Protein AF-A0A1Y2FAZ8-F1 (afdb_monomer)

Secondary structure (DSSP, 8-state):
-TTS-TTSBGGGS---EETTTTTTSBTTHHHH---SS-HHHHHHTT--EEEEEEEE-TTT--EEEEETTEEBBP--TTS-TT-B-BHHHHHHHHHHHHHH-TT--EEEEEEES-SS--HHHHHHHHHHHTTSSTTTGGGB--GGG---S-TT--S-BHHHHTTSEEEEESS--EEESSSEEE-SEE-S-SSSTT---SS--TTS----PPP--EEETTEEE--S----S---S-----

Organism: NCBI:txid1754190

Sequence (238 aa):
MSFIHDEVLLHDITIPGTHDTGTKQIAWQTYTRTQDLRVRDQLKHGIRYLDVRLEIDDNDDDIFLTHAGVDCWDPDPTGPEDKRLYLTKVIDECINFLKDHNRESIIMHLEFEVLEINKEDAYSKIAGYTFLDPDRKKYIYNNNEDDDETKEQKIPTLGKARGKIVLLTREQYKYKGNNQIDITVEVGKKDMEKCREYAKIEGAANDGEKCYSILYNGIIIQDGVPNDRESVSGLGMF

Mean predicted aligned error: 9.59 Å

Nearest PDB structures (foldseek):
  3ptd-assembly1_A  TM=7.860E-01  e=7.467E-11  Bacillus cereus
  2ptd-assembly1_A  TM=7.706E-01  e=4.487E-11  Bacillus cereus
  1ptg-assembly1_A  TM=7.675E-01  e=1.708E-10  Bacillus cereus
  3ea3-assembly2_B  TM=7.853E-01  e=3.909E-10  Bacillus thuringiensis
  9bcz-assembly1_A  TM=7.136E-01  e=7.009E-05  Gallus gallus

Structure (mmCIF, N/CA/C/O backbone):
data_AF-A0A1Y2FAZ8-F1
#
_entry.id   AF-A0A1Y2FAZ8-F1
#
loop_
_atom_site.group_PDB
_atom_site.id
_atom_site.type_symbol
_atom_site.label_atom_id
_atom_site.label_alt_id
_atom_site.label_comp_id
_atom_site.label_asym_id
_atom_site.label_entity_id
_atom_site.label_seq_id
_atom_site.pdbx_PDB_ins_code
_atom_site.Cartn_x
_atom_site.Cartn_y
_atom_site.Cartn_z
_atom_site.occupancy
_atom_site.B_iso_or_equiv
_atom_site.auth_seq_id
_atom_site.auth_comp_id
_atom_site.auth_asym_id
_atom_site.auth_atom_id
_atom_site.pdbx_PDB_model_num
ATOM 1 N N . MET A 1 1 ? -14.590 -8.959 5.642 1.00 93.62 1 MET A N 1
ATOM 2 C CA . MET A 1 1 ? -14.362 -8.565 7.056 1.00 93.62 1 MET A CA 1
ATOM 3 C C . MET A 1 1 ? -15.611 -8.015 7.760 1.00 93.62 1 MET A C 1
ATOM 5 O O . MET A 1 1 ? -15.613 -7.910 8.983 1.00 93.62 1 MET A O 1
ATOM 9 N N . SER A 1 2 ? -16.697 -7.701 7.047 1.00 92.50 2 SER A N 1
ATOM 10 C CA . SER A 1 2 ? -17.960 -7.174 7.605 1.00 92.50 2 SER A CA 1
ATOM 11 C C . SER A 1 2 ? -18.660 -8.001 8.702 1.00 92.50 2 SER A C 1
ATOM 13 O O . SER A 1 2 ? -19.540 -7.473 9.374 1.00 92.50 2 SER A O 1
ATOM 15 N N . PHE A 1 3 ? -18.337 -9.283 8.878 1.00 94.94 3 PHE A N 1
ATOM 16 C CA . PHE A 1 3 ? -18.966 -10.148 9.893 1.00 94.94 3 PHE A CA 1
ATOM 17 C C . PHE A 1 3 ? -18.141 -10.303 11.175 1.00 94.94 3 PHE A C 1
ATOM 19 O O . PHE A 1 3 ? -18.601 -10.932 12.119 1.00 94.94 3 PHE A O 1
ATOM 26 N N . ILE A 1 4 ? -16.930 -9.748 11.203 1.00 95.75 4 ILE A N 1
ATOM 27 C CA . ILE A 1 4 ? -16.043 -9.775 12.369 1.00 95.75 4 ILE A CA 1
ATOM 28 C C . ILE A 1 4 ? -16.375 -8.562 13.238 1.00 95.75 4 ILE A C 1
ATOM 30 O O . ILE A 1 4 ? -16.709 -7.512 12.689 1.00 95.75 4 ILE A O 1
ATOM 34 N N . HIS A 1 5 ? -16.304 -8.699 14.559 1.00 97.25 5 HIS A N 1
ATOM 35 C CA . HIS A 1 5 ? -16.561 -7.605 15.491 1.00 97.25 5 HIS A CA 1
ATOM 36 C C . HIS A 1 5 ? -15.452 -6.534 15.465 1.00 97.25 5 HIS A C 1
ATOM 38 O O . HIS A 1 5 ? -14.330 -6.800 15.037 1.00 97.25 5 HIS A O 1
ATOM 44 N N . ASP A 1 6 ? -15.777 -5.307 15.871 1.00 96.12 6 ASP A N 1
ATOM 45 C CA . ASP A 1 6 ? -14.890 -4.143 15.717 1.00 96.12 6 ASP A CA 1
ATOM 46 C C . ASP A 1 6 ? -13.735 -4.134 16.725 1.00 96.12 6 ASP A C 1
ATOM 48 O O . ASP A 1 6 ? -12.678 -3.577 16.439 1.00 96.12 6 ASP A O 1
ATOM 52 N N . GLU A 1 7 ? -13.922 -4.769 17.877 1.00 94.19 7 GLU A N 1
ATOM 53 C CA . GLU A 1 7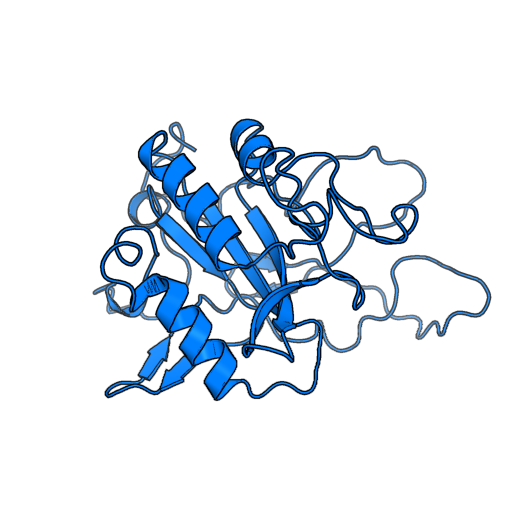 ? -12.947 -4.905 18.958 1.00 94.19 7 GLU A CA 1
ATOM 54 C C . GLU A 1 7 ? -11.835 -5.922 18.669 1.00 94.19 7 GLU A C 1
ATOM 56 O O . GLU A 1 7 ? -10.812 -5.909 19.348 1.00 94.19 7 GLU A O 1
ATOM 61 N N . VAL A 1 8 ? -12.014 -6.791 17.668 1.00 92.31 8 VAL A N 1
ATOM 62 C CA . VAL A 1 8 ? -11.020 -7.811 17.304 1.00 92.31 8 VAL A CA 1
ATOM 63 C C . VAL A 1 8 ? -9.772 -7.126 16.755 1.00 92.31 8 VAL A C 1
ATOM 65 O O . VAL A 1 8 ? -9.874 -6.252 15.889 1.00 92.31 8 VAL A O 1
ATOM 68 N N . LEU A 1 9 ? -8.592 -7.520 17.234 1.00 89.94 9 LEU A N 1
ATOM 69 C CA . LEU A 1 9 ? -7.330 -6.999 16.717 1.00 89.94 9 LEU A CA 1
ATOM 70 C C . LEU A 1 9 ? -7.095 -7.475 15.294 1.00 89.94 9 LEU A C 1
ATOM 72 O O . LEU A 1 9 ? -7.403 -8.611 14.946 1.00 89.94 9 LEU A O 1
ATOM 76 N N . LEU A 1 10 ? -6.523 -6.611 14.457 1.00 88.81 10 LEU A N 1
ATOM 77 C CA . LEU A 1 10 ? -6.316 -6.948 13.053 1.00 88.81 10 LEU A CA 1
ATOM 78 C C . LEU A 1 10 ? -5.401 -8.175 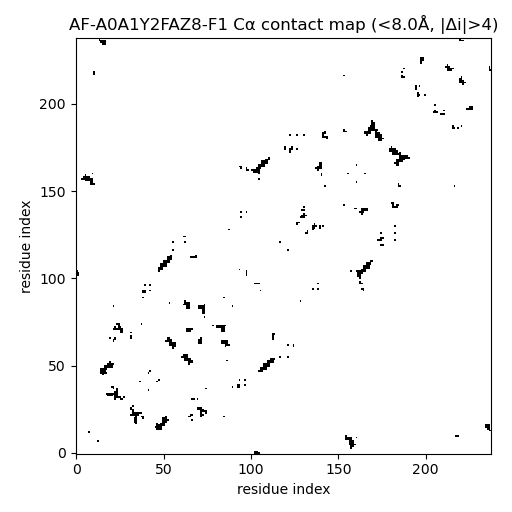12.874 1.00 88.81 10 LEU A C 1
ATOM 80 O O . LEU A 1 10 ? -5.620 -8.950 11.949 1.00 88.81 10 LEU A O 1
ATOM 84 N N . HIS A 1 11 ? -4.434 -8.381 13.777 1.00 85.12 11 HIS A N 1
ATOM 85 C CA . HIS A 1 11 ? -3.554 -9.557 13.777 1.00 85.12 11 HIS A CA 1
ATOM 86 C C . HIS A 1 11 ? -4.212 -10.839 14.316 1.00 85.12 11 HIS A C 1
ATOM 88 O O . HIS A 1 11 ? -3.655 -11.914 14.134 1.00 85.12 11 HIS A O 1
ATOM 94 N N . ASP A 1 12 ? -5.385 -10.753 14.953 1.00 88.81 12 ASP A N 1
ATOM 95 C CA . ASP A 1 12 ? -6.142 -11.925 15.426 1.00 88.81 12 ASP A CA 1
ATOM 96 C C . ASP A 1 12 ? -7.086 -12.482 14.344 1.00 88.81 12 ASP A C 1
ATOM 98 O O . ASP A 1 12 ? -7.842 -13.430 14.572 1.00 88.81 12 ASP A O 1
ATOM 102 N N . ILE A 1 13 ? -7.083 -11.879 13.153 1.00 90.06 13 ILE A N 1
ATOM 103 C CA . ILE A 1 13 ? -7.929 -12.267 12.028 1.00 90.06 13 ILE A CA 1
ATOM 104 C C . ILE A 1 13 ? -7.097 -13.079 11.038 1.00 90.06 13 ILE A C 1
ATOM 106 O O . ILE A 1 13 ? -6.037 -12.643 10.601 1.00 90.06 13 ILE A O 1
ATOM 110 N N . THR A 1 14 ? -7.628 -14.213 10.579 1.00 90.38 14 THR A N 1
ATOM 111 C CA . THR A 1 14 ? -7.068 -14.914 9.416 1.00 90.38 14 THR A CA 1
ATOM 112 C C . THR A 1 14 ? -7.314 -14.089 8.153 1.00 90.38 14 THR A C 1
ATOM 114 O O . THR A 1 14 ? -8.451 -13.978 7.681 1.00 90.38 14 THR A O 1
ATOM 117 N N . ILE A 1 15 ? -6.251 -13.500 7.606 1.00 90.12 15 ILE A N 1
ATOM 118 C CA . ILE A 1 15 ? -6.322 -12.588 6.464 1.00 90.12 15 ILE A CA 1
ATOM 119 C C . ILE A 1 15 ? -5.647 -13.226 5.240 1.00 90.12 15 ILE A C 1
ATOM 121 O O . ILE A 1 15 ? -4.442 -13.471 5.260 1.00 90.12 15 ILE A O 1
ATOM 125 N N . PRO A 1 16 ? -6.381 -13.469 4.138 1.00 91.94 16 PRO A N 1
ATOM 126 C CA . PRO A 1 16 ? -5.769 -13.935 2.902 1.00 91.94 16 PRO A CA 1
ATOM 127 C C . PRO A 1 16 ? -4.946 -12.813 2.255 1.00 91.94 16 PRO A C 1
ATOM 129 O O . PRO A 1 16 ? -5.404 -11.667 2.131 1.00 91.94 16 PRO A O 1
ATOM 132 N N . GLY A 1 17 ? -3.741 -13.171 1.813 1.00 92.94 17 GLY A N 1
ATOM 133 C CA . GLY A 1 17 ? -2.783 -12.258 1.205 1.00 92.94 17 GLY A CA 1
ATOM 134 C C . GLY A 1 17 ? -2.171 -12.768 -0.093 1.00 92.94 17 GLY A C 1
ATOM 135 O O . GLY A 1 17 ? -2.330 -13.937 -0.447 1.00 92.94 17 GLY A O 1
ATOM 136 N N . THR A 1 18 ? -1.466 -11.879 -0.786 1.00 90.75 18 THR A N 1
ATOM 137 C CA . THR A 1 18 ? -0.757 -12.151 -2.044 1.00 90.75 18 THR A CA 1
ATOM 138 C C . THR A 1 18 ? 0.709 -11.753 -1.939 1.00 90.75 18 THR A C 1
ATOM 140 O O . THR A 1 18 ?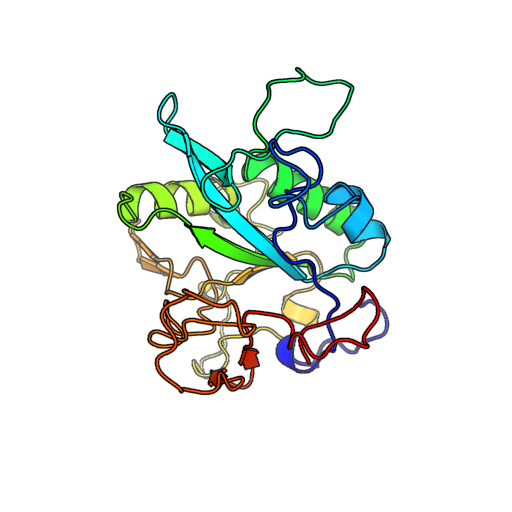 1.007 -10.649 -1.496 1.00 90.75 18 THR A O 1
ATOM 143 N N . HIS A 1 19 ? 1.599 -12.650 -2.372 1.00 91.50 19 HIS A N 1
ATOM 144 C CA . HIS A 1 19 ? 3.041 -12.419 -2.519 1.00 91.50 19 HIS A CA 1
ATOM 145 C C . HIS A 1 19 ? 3.324 -11.686 -3.835 1.00 91.50 19 HIS A C 1
ATOM 147 O O . HIS A 1 19 ? 2.770 -12.086 -4.861 1.00 91.50 19 HIS A O 1
ATOM 153 N N . ASP A 1 20 ? 4.153 -10.642 -3.817 1.00 93.00 20 ASP A N 1
ATOM 154 C CA . ASP A 1 20 ? 4.434 -9.740 -4.951 1.00 93.00 20 ASP A CA 1
ATOM 155 C C . ASP A 1 20 ? 3.179 -9.375 -5.757 1.00 93.00 20 ASP A C 1
ATOM 157 O O . ASP A 1 20 ? 2.985 -9.731 -6.923 1.00 93.00 20 ASP A O 1
ATOM 161 N N . THR A 1 21 ? 2.276 -8.666 -5.090 1.00 95.62 21 THR A N 1
ATOM 162 C CA . THR A 1 21 ? 0.903 -8.376 -5.526 1.00 95.62 21 THR A CA 1
ATOM 163 C C . THR A 1 21 ? 0.810 -7.827 -6.960 1.00 95.62 21 THR A C 1
ATOM 165 O O . THR A 1 21 ? -0.159 -8.110 -7.671 1.00 95.62 21 THR A O 1
ATOM 168 N N . GLY A 1 22 ? 1.795 -7.039 -7.401 1.00 95.44 22 GLY A N 1
ATOM 169 C CA . GLY A 1 22 ? 1.790 -6.333 -8.688 1.00 95.44 22 GLY A CA 1
ATOM 170 C C . GLY A 1 22 ? 2.216 -7.148 -9.911 1.00 95.44 22 GLY A C 1
ATOM 171 O O . GLY A 1 22 ? 2.109 -6.644 -11.026 1.00 95.44 22 GLY A O 1
ATOM 172 N N . THR A 1 23 ? 2.663 -8.395 -9.752 1.00 96.12 23 THR A N 1
ATOM 173 C CA . THR A 1 23 ? 3.430 -9.103 -10.797 1.00 96.12 23 THR A CA 1
ATOM 174 C C . THR A 1 23 ? 2.618 -9.642 -11.974 1.00 96.12 23 THR A C 1
ATOM 176 O O . THR A 1 23 ? 3.183 -10.298 -12.844 1.00 96.12 23 THR A O 1
ATOM 179 N N . LYS A 1 24 ? 1.308 -9.371 -12.068 1.00 95.00 24 LYS A N 1
ATOM 180 C CA . LYS A 1 24 ? 0.466 -9.883 -13.166 1.00 95.00 24 LYS A CA 1
ATOM 181 C C . LYS A 1 24 ? 1.059 -9.636 -14.552 1.00 95.00 24 LYS A C 1
ATOM 183 O O . LYS A 1 24 ? 1.015 -10.527 -15.403 1.00 95.00 24 LYS A O 1
ATOM 188 N N . GLN A 1 25 ? 1.547 -8.423 -14.792 1.00 95.44 25 GLN A N 1
ATOM 189 C CA . GLN A 1 25 ? 2.200 -8.061 -16.041 1.00 95.44 25 GLN A CA 1
ATOM 190 C C . GLN A 1 25 ? 3.648 -7.699 -15.740 1.00 95.44 25 GLN A C 1
ATOM 192 O O . GLN A 1 25 ? 3.944 -6.620 -15.248 1.00 95.44 25 GLN A O 1
ATOM 197 N N . ILE A 1 26 ? 4.543 -8.642 -16.011 1.00 94.69 26 ILE A N 1
ATOM 198 C CA . ILE A 1 26 ? 5.975 -8.550 -15.720 1.00 94.69 26 ILE A CA 1
ATOM 199 C C . ILE A 1 26 ? 6.759 -9.299 -16.806 1.00 94.69 26 ILE A C 1
ATOM 201 O O . ILE A 1 26 ? 6.229 -10.219 -17.443 1.00 94.69 26 ILE A O 1
ATOM 205 N N . ALA A 1 27 ? 8.009 -8.905 -17.052 1.00 91.56 27 ALA A N 1
ATOM 206 C CA . ALA A 1 27 ? 8.911 -9.644 -17.937 1.00 91.56 27 ALA A CA 1
ATOM 207 C C . ALA A 1 27 ? 9.424 -10.926 -17.254 1.00 91.56 27 ALA A C 1
ATOM 209 O O . ALA A 1 27 ? 9.429 -11.014 -16.034 1.00 91.56 27 ALA A O 1
ATOM 210 N N . TRP A 1 28 ? 9.856 -11.928 -18.031 1.00 89.81 28 TRP A N 1
ATOM 211 C CA . TRP A 1 28 ? 10.352 -13.224 -17.517 1.00 89.81 28 TRP A CA 1
ATOM 212 C C . TRP A 1 28 ? 9.363 -13.985 -16.614 1.00 89.81 28 TRP A C 1
ATOM 214 O O . TRP A 1 28 ? 9.757 -14.628 -15.642 1.00 89.81 28 TRP A O 1
ATOM 224 N N . GLN A 1 29 ? 8.080 -13.965 -16.994 1.00 87.94 29 GLN A N 1
ATOM 225 C CA . GLN A 1 29 ? 6.938 -14.452 -16.201 1.00 87.94 29 GLN A CA 1
ATOM 226 C C . GLN A 1 29 ? 7.120 -15.834 -15.555 1.00 87.94 29 GLN A C 1
ATOM 228 O O . GLN A 1 29 ? 6.592 -16.058 -14.475 1.00 87.94 29 GLN A O 1
ATOM 233 N N . THR A 1 30 ? 7.866 -16.755 -16.174 1.00 87.69 30 THR A N 1
ATOM 234 C CA . THR A 1 30 ? 8.162 -18.080 -15.598 1.00 87.69 30 THR A CA 1
ATOM 235 C C . THR A 1 30 ? 8.819 -18.009 -14.215 1.00 87.69 30 THR A C 1
ATOM 237 O O . THR A 1 30 ? 8.637 -18.924 -13.419 1.00 87.69 30 THR A O 1
ATOM 240 N N . TYR A 1 31 ? 9.583 -16.950 -13.937 1.00 84.81 31 TYR A N 1
ATOM 241 C CA . TYR A 1 31 ? 10.353 -16.791 -12.701 1.00 84.81 31 TYR A CA 1
ATOM 242 C C . TYR A 1 31 ? 9.834 -15.660 -11.812 1.00 84.81 31 TYR A C 1
ATOM 244 O O . TYR A 1 31 ? 9.973 -15.731 -10.598 1.00 84.81 31 TYR A O 1
ATOM 252 N N . THR A 1 32 ? 9.243 -14.628 -12.410 1.00 88.12 32 THR A N 1
ATOM 253 C CA . THR A 1 32 ? 8.924 -13.360 -11.735 1.00 88.12 32 THR A CA 1
ATOM 254 C C . THR A 1 32 ? 7.425 -13.144 -11.531 1.00 88.12 32 THR A C 1
ATOM 256 O O . THR A 1 32 ? 7.026 -12.274 -10.762 1.00 88.12 32 THR A O 1
ATOM 259 N N . ARG A 1 33 ? 6.553 -13.909 -12.200 1.00 92.50 33 ARG A N 1
ATOM 260 C CA . ARG A 1 33 ? 5.103 -13.743 -12.052 1.00 92.50 33 ARG A CA 1
ATOM 261 C C . ARG A 1 33 ? 4.567 -14.632 -10.940 1.00 92.50 33 ARG A C 1
ATOM 263 O O . ARG A 1 33 ? 4.603 -15.854 -11.048 1.00 92.50 33 ARG A O 1
ATOM 270 N N . THR A 1 34 ? 3.984 -14.010 -9.923 1.00 91.75 34 THR A N 1
ATOM 271 C CA . THR A 1 34 ? 3.362 -14.690 -8.776 1.00 91.75 34 THR A CA 1
ATOM 272 C C . THR A 1 34 ? 1.840 -14.545 -8.761 1.00 91.75 34 THR A C 1
ATOM 274 O O . THR A 1 34 ? 1.158 -15.338 -8.114 1.00 91.75 34 THR A O 1
ATOM 277 N N . GLN A 1 35 ? 1.292 -13.567 -9.492 1.00 94.62 35 GLN A N 1
ATOM 278 C CA . GLN A 1 35 ? -0.143 -13.288 -9.562 1.00 94.62 35 GLN A CA 1
ATOM 279 C C . GLN A 1 35 ? -0.670 -13.342 -11.002 1.00 94.62 35 GLN A C 1
ATOM 281 O O . GLN A 1 35 ? -0.020 -12.875 -11.930 1.00 94.62 35 GLN A O 1
ATOM 286 N N . ASP A 1 36 ? -1.896 -13.839 -11.193 1.00 94.62 36 ASP A N 1
ATOM 287 C CA . ASP A 1 36 ? -2.613 -13.795 -12.486 1.00 94.62 36 ASP A CA 1
ATOM 288 C C . ASP A 1 36 ? -3.717 -12.708 -12.522 1.00 94.62 36 ASP A C 1
ATOM 290 O O . ASP A 1 36 ? -4.304 -12.384 -13.567 1.00 94.62 36 ASP A O 1
ATOM 294 N N . LEU A 1 37 ? -4.013 -12.099 -11.369 1.00 95.62 37 LEU A N 1
ATOM 295 C CA . LEU A 1 37 ? -5.057 -11.089 -11.185 1.00 95.62 37 LEU A CA 1
ATOM 296 C C . LEU A 1 37 ? -4.457 -9.700 -10.956 1.00 95.62 37 LEU A C 1
ATOM 298 O O . LEU A 1 37 ? -3.401 -9.559 -10.353 1.00 95.62 37 LEU A O 1
ATOM 302 N N . ARG A 1 38 ? -5.143 -8.658 -11.444 1.00 95.81 38 ARG A N 1
ATOM 303 C CA . ARG A 1 38 ? -4.779 -7.258 -11.149 1.00 95.81 38 ARG A CA 1
ATOM 304 C C . ARG A 1 38 ? -5.176 -6.951 -9.705 1.00 95.81 38 ARG A C 1
ATOM 306 O O . ARG A 1 38 ? -6.111 -7.587 -9.217 1.00 95.81 38 ARG A O 1
ATOM 313 N N . VAL A 1 39 ? -4.588 -5.932 -9.081 1.00 97.12 39 VAL A N 1
ATOM 314 C CA . VAL A 1 39 ? -4.873 -5.550 -7.682 1.00 97.12 39 VAL A CA 1
ATOM 315 C C . VAL A 1 39 ? -6.379 -5.429 -7.414 1.00 97.12 39 VAL A C 1
ATOM 317 O O . VAL A 1 39 ? -6.911 -6.149 -6.567 1.00 97.12 39 VAL A O 1
ATOM 320 N N . ARG A 1 40 ? -7.119 -4.638 -8.204 1.00 96.38 40 ARG A N 1
ATOM 321 C CA . ARG A 1 40 ? -8.588 -4.533 -8.072 1.00 96.38 40 ARG A CA 1
ATOM 322 C C . ARG A 1 40 ? -9.335 -5.873 -8.104 1.00 96.38 40 ARG A C 1
ATOM 324 O O . ARG A 1 40 ? -10.373 -6.019 -7.462 1.00 96.38 40 ARG A O 1
ATOM 331 N N . ASP A 1 41 ? -8.857 -6.836 -8.891 1.00 97.38 41 ASP A N 1
ATOM 332 C CA . ASP A 1 41 ? -9.509 -8.133 -9.054 1.00 97.38 41 ASP A CA 1
ATOM 333 C C . ASP A 1 41 ? -9.155 -9.040 -7.866 1.00 97.38 41 ASP A C 1
ATOM 335 O O . ASP A 1 41 ? -10.037 -9.724 -7.355 1.00 97.38 41 ASP A O 1
ATOM 339 N N . GLN A 1 42 ? -7.926 -8.974 -7.346 1.00 97.94 42 GLN A N 1
ATOM 340 C CA . GLN A 1 42 ? -7.529 -9.652 -6.104 1.00 97.94 42 GLN A CA 1
ATOM 341 C C . GLN A 1 42 ? -8.396 -9.200 -4.916 1.00 97.94 42 GLN A C 1
ATOM 343 O O . GLN A 1 42 ? -8.936 -10.035 -4.187 1.00 97.94 42 GLN A O 1
ATOM 348 N N . LEU A 1 43 ? -8.635 -7.889 -4.777 1.00 98.25 43 LEU A N 1
ATOM 349 C CA . LEU A 1 43 ? -9.502 -7.336 -3.728 1.00 98.25 43 LEU A CA 1
ATOM 350 C C . LEU A 1 43 ? -10.937 -7.887 -3.819 1.00 98.25 43 LEU A C 1
ATOM 352 O O . LEU A 1 43 ? -11.533 -8.264 -2.805 1.00 98.25 43 LEU A O 1
ATOM 356 N N . LYS A 1 44 ? -11.490 -8.026 -5.030 1.00 97.62 44 LYS A N 1
ATOM 357 C CA . LYS A 1 44 ? -12.816 -8.641 -5.241 1.00 97.62 44 LYS A CA 1
ATOM 358 C C . LYS A 1 44 ? -12.863 -10.120 -4.850 1.00 97.62 44 LYS A C 1
ATOM 360 O O . LYS A 1 44 ? -13.916 -10.591 -4.434 1.00 97.62 44 LYS A O 1
ATOM 365 N N . HIS A 1 45 ? -11.737 -10.827 -4.932 1.00 97.00 45 HIS A N 1
ATOM 366 C CA . HIS A 1 45 ? -11.610 -12.228 -4.511 1.00 97.00 45 HIS A CA 1
ATOM 367 C C . HIS A 1 45 ? -11.331 -12.391 -3.008 1.00 97.00 45 HIS A C 1
ATOM 369 O O . HIS A 1 45 ? -11.092 -13.499 -2.540 1.00 97.00 45 HIS A O 1
ATOM 375 N N . GLY A 1 46 ? -11.400 -11.305 -2.234 1.00 96.38 46 GLY A N 1
ATOM 376 C CA . GLY A 1 46 ? -11.295 -11.355 -0.778 1.00 96.38 46 GLY A CA 1
ATOM 377 C C . GLY A 1 46 ? -9.882 -11.174 -0.234 1.00 96.38 46 GLY A C 1
ATOM 378 O O . GLY A 1 46 ? -9.736 -11.187 0.983 1.00 96.38 46 GLY A O 1
ATOM 379 N N . ILE A 1 47 ? -8.875 -10.941 -1.085 1.00 97.25 47 ILE A N 1
ATOM 380 C CA . ILE A 1 47 ? -7.517 -10.597 -0.644 1.00 97.25 47 ILE A CA 1
ATOM 381 C C . ILE A 1 47 ? -7.551 -9.273 0.124 1.00 97.25 47 ILE A C 1
ATOM 383 O O . ILE A 1 47 ? -8.154 -8.295 -0.330 1.00 97.25 47 ILE A O 1
ATOM 387 N N . ARG A 1 48 ? -6.931 -9.243 1.307 1.00 97.69 48 ARG A N 1
ATOM 388 C CA . ARG A 1 48 ? -6.833 -8.040 2.154 1.00 97.69 48 ARG A CA 1
ATOM 389 C C . ARG A 1 48 ? -5.421 -7.774 2.664 1.00 97.69 48 ARG A C 1
ATOM 391 O O . ARG A 1 48 ? -5.236 -6.762 3.322 1.00 97.69 48 ARG A O 1
ATOM 398 N N . TYR A 1 49 ? -4.448 -8.625 2.349 1.00 96.62 49 TYR A N 1
ATOM 399 C CA . TYR A 1 49 ? -3.032 -8.374 2.603 1.00 96.62 49 TYR A CA 1
ATOM 400 C C . TYR A 1 49 ? -2.268 -8.339 1.280 1.00 96.62 49 TYR A C 1
ATOM 402 O O . TYR A 1 49 ? -2.272 -9.316 0.534 1.00 96.62 49 TYR A O 1
ATOM 410 N N . LEU A 1 50 ? -1.631 -7.213 0.982 1.00 97.06 50 LEU A N 1
ATOM 411 C CA . LEU A 1 50 ? -0.887 -6.993 -0.252 1.00 97.06 50 LEU A CA 1
ATOM 412 C C . LEU A 1 50 ? 0.599 -6.872 0.082 1.00 97.06 50 LEU A C 1
ATOM 414 O O . LEU A 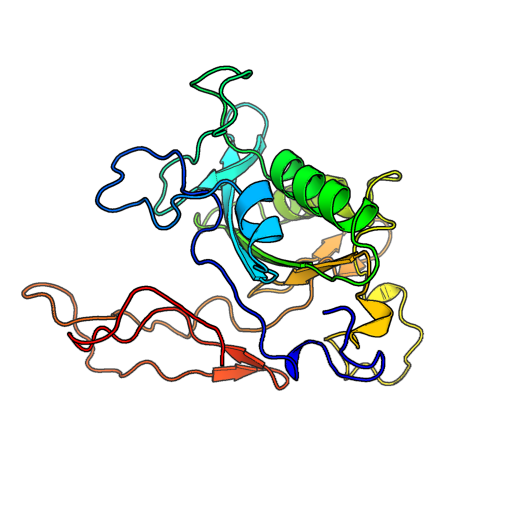1 50 ? 0.994 -5.904 0.729 1.00 97.06 50 LEU A O 1
ATOM 418 N N . ASP A 1 51 ? 1.408 -7.833 -0.361 1.00 95.00 51 ASP A N 1
ATOM 419 C CA . ASP A 1 51 ? 2.867 -7.701 -0.381 1.00 95.00 51 ASP A CA 1
ATOM 420 C C . ASP A 1 51 ? 3.270 -6.850 -1.592 1.00 95.00 51 ASP A C 1
ATOM 422 O O . ASP A 1 51 ? 2.996 -7.232 -2.736 1.00 95.00 51 ASP A O 1
ATOM 426 N N . VAL A 1 52 ? 3.816 -5.659 -1.349 1.00 96.25 52 VAL A N 1
ATOM 427 C CA . VAL A 1 52 ? 4.113 -4.643 -2.363 1.00 96.25 52 VAL A CA 1
ATOM 428 C C . VAL A 1 52 ? 5.605 -4.326 -2.325 1.00 96.25 52 VAL A C 1
ATOM 430 O O . VAL A 1 52 ? 6.099 -3.623 -1.442 1.00 96.25 52 VAL A O 1
ATOM 433 N N . ARG A 1 53 ? 6.306 -4.842 -3.333 1.00 94.56 53 ARG A N 1
ATOM 434 C CA . ARG A 1 53 ? 7.739 -4.658 -3.555 1.00 94.56 53 ARG A CA 1
ATOM 435 C C . ARG A 1 53 ? 7.989 -3.425 -4.416 1.00 94.56 53 ARG A C 1
ATOM 437 O O . ARG A 1 53 ? 7.311 -3.244 -5.427 1.00 94.56 53 ARG A O 1
ATOM 444 N N . LEU A 1 54 ? 8.912 -2.569 -3.992 1.00 94.94 54 LEU A N 1
ATOM 445 C CA . LEU A 1 54 ? 9.078 -1.208 -4.500 1.00 94.94 54 LEU A CA 1
ATOM 446 C C . LEU A 1 54 ? 10.486 -0.940 -5.035 1.00 94.94 54 LEU A C 1
ATOM 448 O O . LEU A 1 54 ? 11.481 -1.434 -4.500 1.00 94.94 54 LEU A O 1
ATOM 452 N N . GLU A 1 55 ? 10.548 -0.058 -6.026 1.00 94.00 55 GLU A N 1
ATOM 453 C CA . GLU A 1 55 ? 11.764 0.554 -6.560 1.00 94.00 55 GLU A CA 1
ATOM 454 C C . GLU A 1 55 ? 11.495 2.028 -6.912 1.00 94.00 55 GLU A C 1
ATOM 456 O O . GLU A 1 55 ? 10.341 2.473 -6.924 1.00 94.00 55 GLU A O 1
ATOM 461 N N . ILE A 1 56 ? 12.561 2.805 -7.113 1.00 92.94 56 ILE A N 1
ATOM 462 C CA . ILE A 1 56 ? 12.501 4.235 -7.437 1.00 92.94 56 ILE A CA 1
ATOM 463 C C . ILE A 1 56 ? 12.827 4.402 -8.919 1.00 92.94 56 ILE A C 1
ATOM 465 O O . ILE A 1 56 ? 13.800 3.839 -9.409 1.00 92.94 56 ILE A O 1
ATOM 469 N N . ASP A 1 57 ? 11.998 5.152 -9.637 1.00 88.62 57 ASP A N 1
ATOM 470 C CA . ASP A 1 57 ? 12.181 5.450 -11.052 1.00 88.62 57 ASP A CA 1
ATOM 471 C C . ASP A 1 57 ? 13.316 6.460 -11.235 1.00 88.62 57 ASP A C 1
ATOM 473 O O . ASP A 1 57 ? 13.197 7.608 -10.824 1.00 88.62 57 ASP A O 1
ATOM 477 N N . ASP A 1 58 ? 14.399 6.066 -11.902 1.00 84.56 58 ASP A N 1
ATOM 478 C CA . ASP A 1 58 ? 15.542 6.953 -12.161 1.00 84.56 58 ASP A CA 1
ATOM 479 C C . ASP A 1 58 ? 15.188 8.220 -12.973 1.00 84.56 58 ASP A C 1
ATOM 481 O O . ASP A 1 58 ? 15.987 9.158 -13.035 1.00 84.56 58 ASP A O 1
ATOM 485 N N . ASN A 1 59 ? 14.032 8.260 -13.651 1.00 82.75 59 ASN A N 1
ATOM 486 C CA . ASN A 1 59 ? 13.668 9.374 -14.533 1.00 82.75 59 ASN A CA 1
ATOM 487 C C . ASN A 1 59 ? 12.936 10.515 -13.817 1.00 82.75 59 ASN A C 1
ATOM 489 O O . ASN A 1 59 ? 13.156 11.683 -14.147 1.00 82.75 59 ASN A O 1
ATOM 493 N N . ASP A 1 60 ? 12.024 10.191 -12.901 1.00 83.69 60 ASP A N 1
ATOM 494 C CA . ASP A 1 60 ? 11.160 11.156 -12.203 1.00 83.69 60 ASP A CA 1
ATOM 495 C C . ASP A 1 60 ? 11.120 10.951 -10.677 1.00 83.69 60 ASP A C 1
ATOM 497 O O . ASP A 1 60 ? 10.364 11.617 -9.955 1.00 83.69 60 ASP A O 1
ATOM 501 N N . ASP A 1 61 ? 11.975 10.055 -10.181 1.00 85.25 61 ASP A N 1
ATOM 502 C CA . ASP A 1 61 ? 12.091 9.609 -8.801 1.00 85.25 61 ASP A CA 1
ATOM 503 C C . ASP A 1 61 ? 10.788 8.973 -8.247 1.00 85.25 61 ASP A C 1
ATOM 505 O O . ASP A 1 61 ? 10.673 8.792 -7.029 1.00 85.25 61 ASP A O 1
ATOM 509 N N . ASP A 1 62 ? 9.741 8.730 -9.048 1.00 92.31 62 ASP A N 1
ATOM 510 C CA . ASP A 1 62 ? 8.475 8.155 -8.566 1.00 92.31 62 ASP A CA 1
ATOM 511 C C . ASP A 1 62 ? 8.661 6.683 -8.143 1.00 92.31 62 ASP A C 1
ATOM 513 O O . ASP A 1 62 ? 9.656 6.037 -8.455 1.00 92.31 62 ASP A O 1
ATOM 517 N N . ILE A 1 63 ? 7.727 6.142 -7.366 1.00 96.06 63 ILE A N 1
ATOM 518 C CA . ILE A 1 63 ? 7.832 4.807 -6.782 1.00 96.06 63 ILE A CA 1
ATOM 519 C C . ILE A 1 63 ? 6.949 3.844 -7.571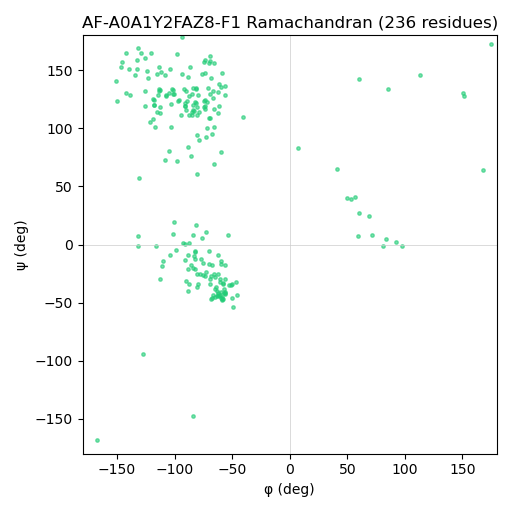 1.00 96.06 63 ILE A C 1
ATOM 521 O O . ILE A 1 63 ? 5.722 4.002 -7.624 1.00 96.06 63 ILE A O 1
ATOM 525 N N . PHE A 1 64 ? 7.561 2.802 -8.125 1.00 96.62 64 PHE A N 1
ATOM 526 C CA . PHE A 1 64 ? 6.878 1.757 -8.883 1.00 96.62 64 PHE A CA 1
ATOM 527 C C . PHE A 1 64 ? 7.078 0.374 -8.265 1.00 96.62 64 PHE A C 1
ATOM 529 O O . PHE A 1 64 ? 7.908 0.181 -7.376 1.00 96.62 64 PHE A O 1
ATOM 536 N N . LEU A 1 65 ? 6.251 -0.580 -8.695 1.00 97.31 65 LEU A N 1
ATOM 537 C CA . LEU A 1 65 ? 6.328 -1.961 -8.237 1.00 97.31 65 LEU A CA 1
ATOM 538 C C . LEU A 1 65 ? 7.373 -2.743 -9.041 1.00 97.31 65 LEU A C 1
ATOM 540 O O . LEU A 1 65 ? 7.374 -2.697 -10.270 1.00 97.31 65 LEU A O 1
ATOM 544 N N . THR A 1 66 ? 8.205 -3.516 -8.353 1.00 95.50 66 THR A N 1
ATOM 545 C CA . THR A 1 66 ? 9.259 -4.365 -8.935 1.00 95.50 66 THR A CA 1
ATOM 546 C C . THR A 1 66 ? 9.146 -5.786 -8.378 1.00 95.50 66 THR A C 1
ATOM 548 O O . THR A 1 66 ? 8.445 -5.999 -7.393 1.00 95.50 66 THR A O 1
ATOM 551 N N . HIS A 1 67 ? 9.796 -6.768 -8.992 1.00 93.19 67 HIS A N 1
ATOM 552 C CA . HIS A 1 67 ? 10.061 -8.063 -8.360 1.00 93.19 67 HIS A CA 1
ATOM 553 C C . HIS A 1 67 ? 11.350 -8.665 -8.916 1.00 93.19 67 HIS A C 1
ATOM 555 O O . HIS A 1 67 ? 11.479 -8.862 -10.126 1.00 93.19 67 HIS A O 1
ATOM 561 N N . ALA A 1 68 ? 12.295 -8.972 -8.030 1.00 86.62 68 ALA A N 1
ATOM 562 C CA . ALA A 1 68 ? 13.651 -9.400 -8.356 1.00 86.62 68 ALA A CA 1
ATOM 563 C C . ALA A 1 68 ? 14.376 -8.429 -9.313 1.00 86.62 68 ALA A C 1
ATOM 565 O O . ALA A 1 68 ? 15.084 -8.863 -10.226 1.00 86.62 68 ALA A O 1
ATOM 566 N N . GLY A 1 69 ? 14.178 -7.118 -9.120 1.00 87.69 69 GLY A N 1
ATOM 567 C CA . GLY A 1 69 ? 14.715 -6.060 -9.992 1.00 87.69 69 GLY A CA 1
ATOM 568 C C . GLY A 1 69 ? 14.082 -6.005 -11.389 1.00 87.69 69 GLY A C 1
ATOM 569 O O . GLY A 1 69 ? 14.726 -5.580 -12.349 1.00 87.69 69 GLY A O 1
ATOM 570 N N . VAL A 1 70 ? 12.852 -6.506 -11.531 1.00 92.44 70 VAL A N 1
ATOM 571 C CA . VAL A 1 70 ? 12.088 -6.497 -12.782 1.00 92.44 70 VAL A CA 1
ATOM 572 C C . VAL A 1 70 ? 10.820 -5.672 -12.615 1.00 92.44 70 VAL A C 1
ATOM 574 O O . VAL A 1 70 ? 9.940 -6.019 -11.826 1.00 92.44 70 VAL A O 1
ATOM 577 N N . ASP A 1 71 ? 10.695 -4.629 -13.429 1.00 95.62 71 ASP A N 1
ATOM 578 C CA . ASP A 1 71 ? 9.553 -3.718 -13.427 1.00 95.62 71 ASP A CA 1
ATOM 579 C C . ASP A 1 71 ? 8.217 -4.453 -13.623 1.00 95.62 71 ASP A C 1
ATOM 581 O O . ASP A 1 71 ? 8.017 -5.207 -14.588 1.00 95.62 71 ASP A O 1
ATOM 585 N N . CYS A 1 72 ? 7.264 -4.175 -12.732 1.00 96.44 72 CYS A N 1
ATOM 586 C CA . CYS A 1 72 ? 5.862 -4.508 -12.939 1.00 96.44 72 CYS A CA 1
ATOM 587 C C . CYS A 1 72 ? 5.211 -3.443 -13.828 1.00 96.44 72 CYS A C 1
ATOM 589 O O . CYS A 1 72 ? 5.341 -2.240 -13.594 1.00 96.44 72 CYS A O 1
ATOM 591 N N . TRP A 1 73 ? 4.436 -3.886 -14.811 1.00 96.38 73 TRP A N 1
ATOM 592 C CA . TRP A 1 73 ? 3.714 -3.029 -15.747 1.00 96.38 73 TRP A CA 1
ATOM 593 C C . TRP A 1 73 ? 2.233 -2.974 -15.396 1.00 96.38 73 TRP A C 1
ATOM 595 O O . TRP A 1 73 ? 1.655 -3.912 -14.842 1.00 96.38 73 TRP A O 1
ATOM 605 N N . ASP A 1 74 ? 1.601 -1.860 -15.735 1.00 95.75 74 ASP A N 1
ATOM 606 C CA . ASP A 1 74 ? 0.181 -1.644 -15.533 1.00 95.75 74 ASP A CA 1
ATOM 607 C C . ASP A 1 74 ? -0.646 -2.606 -16.416 1.00 95.75 74 ASP A C 1
ATOM 609 O O . ASP A 1 74 ? -0.607 -2.503 -17.642 1.00 95.75 74 ASP A O 1
ATOM 613 N N . PRO A 1 75 ? -1.441 -3.533 -15.839 1.00 92.50 75 PRO A N 1
ATOM 614 C CA . PRO A 1 75 ? -2.219 -4.501 -16.611 1.00 92.50 75 PRO A CA 1
ATOM 615 C C . PRO A 1 75 ? -3.541 -3.921 -17.159 1.00 92.50 75 PRO A C 1
ATOM 617 O O . PRO A 1 75 ? -4.482 -4.672 -17.456 1.00 92.50 75 PRO A O 1
ATOM 620 N N . ASP A 1 76 ? -3.701 -2.596 -17.190 1.00 89.88 76 ASP A N 1
ATOM 621 C CA . ASP A 1 76 ? -4.857 -1.923 -17.776 1.00 89.88 76 ASP A CA 1
ATOM 622 C C . ASP A 1 76 ? -4.716 -1.827 -19.304 1.00 89.88 76 ASP A C 1
ATOM 624 O O . ASP A 1 76 ? -3.905 -1.044 -19.792 1.00 89.88 76 ASP A O 1
ATOM 628 N N . PRO A 1 77 ? -5.541 -2.550 -20.087 1.00 85.38 77 PRO A N 1
ATOM 629 C CA . PRO A 1 77 ? -5.427 -2.553 -21.544 1.00 85.38 77 PRO A CA 1
ATOM 630 C C . PRO A 1 77 ? -5.838 -1.220 -22.188 1.00 85.38 77 PRO A C 1
ATOM 632 O O . PRO A 1 77 ? -5.761 -1.086 -23.405 1.00 85.38 77 PRO A O 1
ATOM 635 N N . THR A 1 78 ? -6.357 -0.268 -21.407 1.00 88.62 78 THR A N 1
ATOM 636 C CA . THR A 1 78 ? -6.718 1.071 -21.892 1.00 88.62 78 THR A CA 1
ATOM 637 C C . THR A 1 78 ? -5.572 2.079 -21.769 1.00 88.62 78 THR A C 1
ATOM 639 O O . THR A 1 78 ? -5.661 3.161 -22.349 1.00 88.62 78 THR A O 1
ATOM 642 N N . GLY A 1 79 ? -4.513 1.743 -21.022 1.00 83.94 79 GLY A N 1
ATOM 643 C CA . GLY A 1 79 ? -3.309 2.560 -20.876 1.00 83.94 79 GLY A CA 1
ATOM 644 C C . GLY A 1 79 ? -2.199 2.191 -21.871 1.00 83.94 79 GLY A C 1
ATOM 645 O O . GLY A 1 79 ? -2.364 1.266 -22.666 1.00 83.94 79 GLY A O 1
ATOM 646 N N . PRO A 1 80 ? -1.061 2.909 -21.838 1.00 83.94 80 PRO A N 1
ATOM 647 C CA . PRO A 1 80 ? 0.141 2.525 -22.579 1.00 83.94 80 PRO A CA 1
ATOM 648 C C . PRO A 1 80 ? 0.668 1.162 -22.108 1.00 83.94 80 PRO A C 1
ATOM 650 O O . PRO A 1 80 ? 0.702 0.900 -20.906 1.00 83.94 80 PRO A O 1
ATOM 653 N N . GLU A 1 81 ? 1.092 0.310 -23.045 1.00 74.56 81 GLU A N 1
ATOM 654 C CA . GLU A 1 81 ? 1.580 -1.051 -22.754 1.00 74.56 81 GLU A CA 1
ATOM 655 C C . GLU A 1 81 ? 2.887 -1.066 -21.942 1.00 74.56 81 GLU A C 1
ATOM 657 O O . GLU A 1 81 ? 3.160 -2.022 -21.219 1.00 74.56 81 GLU A O 1
ATOM 662 N N . ASP A 1 82 ? 3.671 0.005 -22.046 1.00 80.81 82 ASP A N 1
ATOM 663 C CA . ASP A 1 82 ? 4.967 0.240 -21.408 1.00 80.81 82 ASP A CA 1
ATOM 664 C C . ASP A 1 82 ? 4.863 1.146 -20.172 1.00 80.81 82 ASP A C 1
ATOM 666 O O . ASP A 1 82 ? 5.843 1.740 -19.726 1.00 80.81 82 ASP A O 1
ATOM 670 N N . LYS A 1 83 ? 3.666 1.275 -19.593 1.00 91.69 83 LYS A N 1
ATOM 671 C CA . LYS A 1 83 ? 3.481 2.048 -18.368 1.00 91.69 83 LYS A CA 1
ATOM 672 C C . LYS A 1 83 ? 3.798 1.196 -17.141 1.00 91.69 83 LYS A C 1
ATOM 674 O O . LYS A 1 83 ? 3.127 0.193 -16.896 1.00 91.69 83 LYS A O 1
ATOM 679 N N . ARG A 1 84 ? 4.775 1.616 -16.334 1.00 95.50 84 ARG A N 1
ATOM 680 C CA . ARG A 1 84 ? 5.070 1.001 -15.028 1.00 95.50 84 ARG A CA 1
ATOM 681 C C . ARG A 1 84 ? 3.858 1.055 -14.097 1.00 95.50 84 ARG A C 1
ATOM 683 O O . ARG A 1 84 ? 3.062 2.000 -14.117 1.00 95.50 84 ARG A O 1
ATOM 690 N N . LEU A 1 85 ? 3.721 0.041 -13.250 1.00 97.12 85 LEU A N 1
ATOM 691 C CA . LEU A 1 85 ? 2.715 0.013 -12.198 1.00 97.12 85 LEU A CA 1
ATOM 692 C C . LEU A 1 85 ? 3.208 0.832 -10.998 1.00 97.12 85 LEU A C 1
ATOM 694 O O . LEU A 1 85 ? 3.911 0.323 -10.130 1.00 97.12 85 LEU A O 1
ATOM 698 N N . TYR A 1 86 ? 2.825 2.107 -10.949 1.00 97.12 86 TYR A N 1
ATOM 699 C CA . TYR A 1 86 ? 3.186 3.011 -9.854 1.00 97.12 86 TYR A CA 1
ATOM 700 C C . TYR A 1 86 ? 2.413 2.722 -8.559 1.00 97.12 86 TYR A C 1
ATOM 702 O O . TYR A 1 86 ? 1.227 2.369 -8.584 1.00 97.12 86 TYR A O 1
ATOM 710 N N . LEU A 1 87 ? 3.061 2.952 -7.412 1.00 97.88 87 LEU A N 1
ATOM 711 C CA . LEU A 1 87 ? 2.478 2.778 -6.076 1.00 97.88 87 LEU A CA 1
ATOM 712 C C . LEU A 1 87 ? 1.207 3.621 -5.892 1.00 97.88 87 LEU A C 1
ATOM 714 O O . LEU A 1 87 ? 0.222 3.153 -5.321 1.00 97.88 87 LEU A O 1
ATOM 718 N N . THR A 1 88 ? 1.193 4.841 -6.432 1.00 97.06 88 THR A N 1
ATOM 719 C CA . THR A 1 88 ? 0.026 5.736 -6.402 1.00 97.06 88 THR A CA 1
ATOM 720 C C . THR A 1 88 ? -1.214 5.092 -7.023 1.00 97.06 88 THR A C 1
ATOM 722 O O . THR A 1 88 ? -2.294 5.166 -6.437 1.00 97.06 88 THR A O 1
ATOM 725 N N . LYS A 1 89 ? -1.064 4.373 -8.146 1.00 96.88 89 LYS A N 1
ATOM 726 C CA . LYS A 1 89 ? -2.169 3.637 -8.775 1.00 96.88 89 LYS A CA 1
ATOM 727 C C . LYS A 1 89 ? -2.695 2.527 -7.865 1.00 96.88 89 LYS A C 1
ATOM 729 O O . LYS A 1 89 ? -3.906 2.377 -7.725 1.00 96.88 89 LYS A O 1
ATOM 734 N N . VAL A 1 90 ? -1.803 1.761 -7.235 1.00 98.31 90 VAL A N 1
ATOM 735 C CA . VAL A 1 90 ? -2.174 0.671 -6.314 1.00 98.31 90 VAL A CA 1
ATOM 736 C C . VAL A 1 90 ? -2.932 1.216 -5.098 1.00 98.31 90 VAL A C 1
ATOM 738 O O . VAL A 1 90 ? -3.969 0.662 -4.724 1.00 98.31 90 VAL A O 1
ATOM 741 N N . ILE A 1 91 ? -2.465 2.328 -4.521 1.00 98.50 91 ILE A N 1
ATOM 742 C CA . ILE A 1 91 ? -3.154 3.038 -3.433 1.00 98.50 91 ILE A CA 1
ATOM 743 C C . ILE A 1 91 ? -4.552 3.476 -3.885 1.00 98.50 91 ILE A C 1
ATOM 745 O O . ILE A 1 91 ? -5.530 3.207 -3.187 1.00 98.50 91 ILE A O 1
ATOM 749 N N . ASP A 1 92 ? -4.677 4.083 -5.066 1.00 98.06 92 ASP A N 1
ATOM 750 C CA . ASP A 1 92 ? -5.966 4.551 -5.583 1.00 98.06 92 ASP A CA 1
ATOM 751 C C . ASP A 1 92 ? -6.944 3.397 -5.863 1.00 98.06 92 ASP A C 1
ATOM 753 O O . ASP A 1 92 ? -8.136 3.516 -5.566 1.00 98.06 92 ASP A O 1
ATOM 757 N N . GLU A 1 93 ? -6.473 2.255 -6.375 1.00 98.06 93 GLU A N 1
ATOM 758 C CA . GLU A 1 93 ? -7.302 1.052 -6.534 1.00 98.06 93 GLU A CA 1
ATOM 759 C C . GLU A 1 93 ? -7.816 0.530 -5.183 1.00 98.06 93 GLU A C 1
ATOM 761 O O . GLU A 1 93 ? -9.000 0.200 -5.061 1.00 98.06 93 GLU A O 1
ATOM 766 N N . CYS A 1 94 ? -6.964 0.520 -4.154 1.00 98.62 94 CYS A N 1
ATOM 767 C CA . CYS A 1 94 ? -7.346 0.137 -2.794 1.00 98.62 94 CYS A CA 1
ATOM 768 C C . CYS A 1 94 ? -8.366 1.114 -2.190 1.00 98.62 94 CYS A C 1
ATOM 770 O O . CYS A 1 94 ? -9.380 0.692 -1.635 1.00 98.62 94 CYS A O 1
ATOM 772 N N . ILE A 1 95 ? -8.144 2.422 -2.338 1.00 98.56 95 ILE A N 1
ATOM 773 C CA . ILE A 1 95 ? -9.064 3.462 -1.863 1.00 98.56 95 ILE A CA 1
ATOM 774 C C . ILE A 1 95 ? -10.420 3.344 -2.558 1.00 98.56 95 ILE A C 1
ATOM 776 O O . ILE A 1 95 ? -11.460 3.426 -1.904 1.00 98.56 95 ILE A O 1
ATOM 780 N N . ASN A 1 96 ? -10.436 3.141 -3.875 1.00 98.31 96 ASN A N 1
ATOM 781 C CA . ASN A 1 96 ? -11.681 2.987 -4.622 1.00 98.31 96 ASN A CA 1
ATOM 782 C C . ASN A 1 96 ? -12.452 1.741 -4.178 1.00 98.31 96 ASN A C 1
ATOM 784 O O . ASN A 1 96 ? -13.659 1.823 -3.974 1.00 98.31 96 ASN A O 1
ATOM 788 N N . PHE A 1 97 ? -11.762 0.630 -3.913 1.00 98.50 97 PHE A N 1
ATOM 789 C CA . PHE A 1 97 ? -12.385 -0.540 -3.301 1.00 98.50 97 PHE A CA 1
ATOM 790 C C . PHE A 1 97 ? -12.993 -0.224 -1.922 1.00 98.50 97 PHE A C 1
ATOM 792 O O . PHE A 1 97 ? -14.135 -0.590 -1.650 1.00 98.50 97 PHE A O 1
ATOM 799 N N . LEU A 1 98 ? -12.270 0.486 -1.052 1.00 98.31 98 LEU A N 1
ATOM 800 C CA . LEU A 1 98 ? -12.741 0.829 0.297 1.00 98.31 98 LEU A CA 1
ATOM 801 C C . LEU A 1 98 ? -13.914 1.821 0.300 1.00 98.31 98 LEU A C 1
ATOM 803 O O . LEU A 1 98 ? -14.729 1.783 1.222 1.00 98.31 98 LEU A O 1
ATOM 807 N N . LYS A 1 99 ? -14.050 2.674 -0.726 1.00 97.75 99 LYS A N 1
ATOM 808 C CA . LYS A 1 99 ? -15.242 3.524 -0.913 1.00 97.75 99 LYS A CA 1
ATOM 809 C C . LYS A 1 99 ? -16.507 2.683 -1.084 1.00 97.75 99 LYS A C 1
ATOM 811 O O . LYS A 1 99 ? -17.518 2.986 -0.453 1.00 97.75 99 LYS A O 1
ATOM 816 N N . ASP A 1 100 ? -16.423 1.620 -1.879 1.00 97.62 100 ASP A N 1
ATOM 817 C CA . ASP A 1 100 ? -17.548 0.717 -2.150 1.00 97.62 100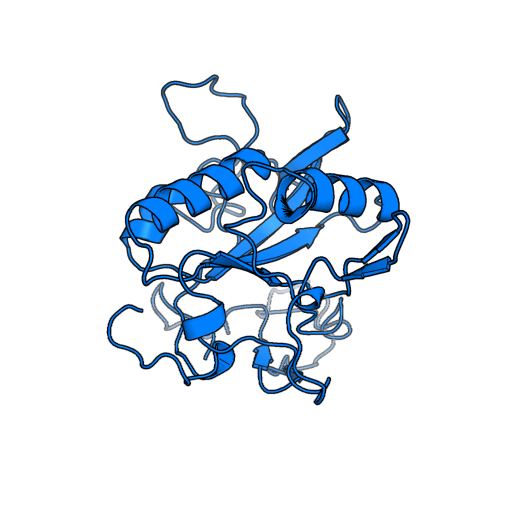 ASP A CA 1
ATOM 818 C C . ASP A 1 100 ? -17.736 -0.337 -1.041 1.00 97.62 100 ASP A C 1
ATOM 820 O O . ASP A 1 100 ? -18.824 -0.888 -0.859 1.00 97.62 100 ASP A O 1
ATOM 824 N N . HIS A 1 101 ? -16.684 -0.597 -0.259 1.00 97.62 101 HIS A N 1
ATOM 825 C CA . HIS A 1 101 ? -16.635 -1.632 0.772 1.00 97.62 101 HIS A CA 1
ATOM 826 C C . HIS A 1 101 ? -16.096 -1.096 2.107 1.00 97.62 101 HIS A C 1
ATOM 828 O O . HIS A 1 101 ? -15.142 -1.628 2.672 1.00 97.62 101 HIS A O 1
ATOM 834 N N . ASN A 1 102 ? -16.744 -0.067 2.657 1.00 96.31 102 ASN A N 1
ATOM 835 C CA . ASN A 1 102 ? -16.280 0.653 3.856 1.00 96.31 102 ASN A CA 1
ATOM 836 C C . ASN A 1 102 ? -16.192 -0.182 5.151 1.00 96.31 102 ASN A C 1
ATOM 838 O O . ASN A 1 102 ? -15.657 0.292 6.150 1.00 96.31 102 ASN A O 1
ATOM 842 N N . ARG A 1 103 ? -16.705 -1.421 5.155 1.00 97.12 103 ARG A N 1
ATOM 843 C CA . ARG A 1 103 ? -16.553 -2.369 6.269 1.00 97.12 103 ARG A CA 1
ATOM 844 C C . ARG A 1 103 ? -15.328 -3.274 6.132 1.00 97.12 103 ARG A C 1
ATOM 846 O O . ARG A 1 103 ? -15.106 -4.118 6.994 1.00 97.12 103 ARG A O 1
ATOM 853 N N . GLU A 1 104 ? -14.544 -3.126 5.078 1.00 98.25 104 GLU A N 1
ATOM 854 C CA . GLU A 1 104 ? -13.295 -3.854 4.873 1.00 98.25 104 GLU A CA 1
ATOM 855 C C . GLU A 1 104 ? -12.097 -2.994 5.297 1.00 98.25 104 GLU A C 1
ATOM 857 O O . GLU A 1 104 ? -12.223 -1.785 5.463 1.00 98.25 104 GLU A O 1
ATOM 862 N N . SER A 1 105 ? -10.938 -3.620 5.480 1.00 97.88 105 SER A N 1
ATOM 863 C CA . SER A 1 105 ? -9.650 -2.955 5.699 1.00 97.88 105 SER A CA 1
ATOM 864 C C . SER A 1 105 ? -8.619 -3.626 4.806 1.00 97.88 105 SER A C 1
ATOM 866 O O . SER A 1 105 ? -8.701 -4.836 4.599 1.00 97.88 105 SER A O 1
ATOM 868 N N . ILE A 1 106 ? -7.654 -2.872 4.289 1.00 98.25 106 ILE A N 1
ATOM 869 C CA . ILE A 1 106 ? -6.561 -3.422 3.478 1.00 98.25 106 ILE A CA 1
ATOM 870 C C . ILE A 1 106 ? -5.258 -3.252 4.246 1.00 98.25 106 ILE A C 1
ATOM 872 O O . ILE A 1 106 ? -4.974 -2.178 4.759 1.00 98.25 106 ILE A O 1
ATOM 876 N N . ILE A 1 107 ? -4.467 -4.308 4.319 1.00 96.25 107 ILE A N 1
ATOM 877 C CA . ILE A 1 107 ? -3.092 -4.276 4.788 1.00 96.25 107 ILE A CA 1
ATOM 878 C C . ILE A 1 107 ? -2.204 -4.180 3.554 1.00 96.25 107 ILE A C 1
ATOM 880 O O . ILE A 1 107 ? -2.297 -5.016 2.656 1.00 96.25 107 ILE A O 1
ATOM 884 N N . MET A 1 108 ? -1.356 -3.161 3.505 1.00 96.38 108 MET A N 1
ATOM 885 C CA . MET A 1 108 ? -0.390 -2.969 2.430 1.00 96.38 108 MET A CA 1
ATOM 886 C C . MET A 1 108 ? 1.007 -2.997 3.037 1.00 96.38 108 MET A C 1
ATOM 888 O O . MET A 1 108 ? 1.394 -2.082 3.761 1.00 96.38 108 MET A O 1
ATOM 892 N N . HIS A 1 109 ? 1.732 -4.079 2.779 1.00 93.12 109 HIS A N 1
ATOM 893 C CA . HIS A 1 109 ? 3.095 -4.275 3.240 1.00 93.12 109 HIS A CA 1
ATOM 894 C C . HIS A 1 109 ? 4.057 -3.722 2.193 1.00 93.12 109 HIS A C 1
ATOM 896 O O . HIS A 1 109 ? 4.071 -4.204 1.065 1.00 93.12 109 HIS A O 1
ATOM 902 N N . LEU A 1 110 ? 4.810 -2.688 2.559 1.00 92.88 110 LEU A N 1
ATOM 903 C CA . LEU A 1 110 ? 5.760 -2.016 1.679 1.00 92.88 110 LEU A CA 1
ATOM 904 C C . LEU A 1 110 ? 7.181 -2.490 1.988 1.00 92.88 110 LEU A C 1
ATOM 906 O O . LEU A 1 110 ? 7.611 -2.433 3.141 1.00 92.88 110 LEU A O 1
ATOM 910 N N . GLU A 1 111 ? 7.912 -2.893 0.953 1.00 89.06 111 GLU A N 1
ATOM 911 C CA . GLU A 1 111 ? 9.330 -3.248 1.043 1.00 89.06 111 GLU A CA 1
ATOM 912 C C . GLU A 1 111 ? 10.060 -2.763 -0.215 1.00 89.06 111 GLU A C 1
ATOM 914 O O . GLU A 1 111 ? 9.613 -3.029 -1.328 1.00 89.06 111 GLU A O 1
ATOM 919 N N . PHE A 1 112 ? 11.187 -2.065 -0.059 1.00 90.19 112 PHE A N 1
ATOM 920 C CA . PHE A 1 112 ? 12.054 -1.721 -1.191 1.00 90.19 112 PHE A CA 1
ATOM 921 C C . PHE A 1 112 ? 13.007 -2.878 -1.492 1.00 90.19 112 PHE A C 1
ATOM 923 O O . PHE A 1 112 ? 13.693 -3.351 -0.587 1.00 90.19 112 PHE A O 1
ATOM 930 N N . GLU A 1 113 ? 13.096 -3.312 -2.752 1.00 82.50 113 GLU A N 1
ATOM 931 C CA . GLU A 1 113 ? 14.019 -4.399 -3.126 1.00 82.50 113 GLU A CA 1
ATOM 932 C C . GLU A 1 113 ? 15.474 -3.940 -3.257 1.00 82.50 113 GLU A C 1
ATOM 934 O O . GLU A 1 113 ? 16.405 -4.725 -3.060 1.00 82.50 113 GLU A O 1
ATOM 939 N N . VAL A 1 114 ? 15.691 -2.659 -3.552 1.00 78.25 114 VAL A N 1
ATOM 940 C CA . VAL A 1 114 ? 17.033 -2.096 -3.705 1.00 78.25 114 VAL A CA 1
ATOM 941 C C . VAL A 1 114 ? 17.560 -1.623 -2.349 1.00 78.25 114 VAL A C 1
ATOM 943 O O . VAL A 1 114 ? 16.921 -0.851 -1.634 1.00 78.25 114 VAL A O 1
ATOM 946 N N . LEU A 1 115 ? 18.762 -2.081 -1.981 1.00 66.06 115 LEU A N 1
ATOM 947 C CA . LEU A 1 115 ? 19.374 -1.778 -0.680 1.00 66.06 115 LEU A CA 1
ATOM 948 C C . LEU A 1 115 ? 19.899 -0.338 -0.567 1.00 66.06 115 LEU A C 1
ATOM 950 O O . LEU A 1 115 ? 19.970 0.195 0.544 1.00 66.06 115 LEU A O 1
ATOM 954 N N . GLU A 1 116 ? 20.266 0.275 -1.691 1.00 75.25 116 GLU A N 1
ATOM 955 C CA . GLU A 1 116 ? 20.892 1.598 -1.770 1.00 75.25 116 GLU A CA 1
ATOM 956 C C . GLU A 1 116 ? 19.914 2.641 -2.327 1.00 75.25 116 GLU A C 1
ATOM 958 O O . GLU A 1 116 ? 20.041 3.098 -3.456 1.00 75.25 116 GLU A O 1
ATOM 963 N N . ILE A 1 117 ? 18.929 3.027 -1.514 1.00 81.94 117 ILE A N 1
ATOM 964 C CA . ILE A 1 117 ? 18.010 4.132 -1.823 1.00 81.94 117 ILE A CA 1
ATOM 965 C C . ILE A 1 117 ? 18.209 5.307 -0.862 1.00 81.94 117 ILE A C 1
ATOM 967 O O . ILE A 1 117 ? 18.569 5.117 0.308 1.00 81.94 117 ILE A O 1
ATOM 971 N N . ASN A 1 118 ? 17.892 6.527 -1.309 1.00 86.12 118 ASN A N 1
ATOM 972 C CA . ASN A 1 118 ? 17.693 7.635 -0.378 1.00 86.12 118 ASN A CA 1
ATOM 973 C C . ASN A 1 118 ? 16.367 7.439 0.373 1.00 86.12 118 ASN A C 1
ATOM 975 O O . ASN A 1 118 ? 15.300 7.859 -0.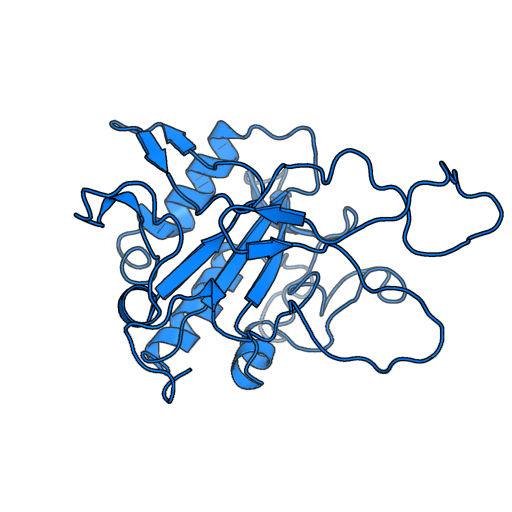073 1.00 86.12 118 ASN A O 1
ATOM 979 N N . LYS A 1 119 ? 16.442 6.790 1.538 1.00 84.50 119 LYS A N 1
ATOM 980 C CA . LYS A 1 119 ? 15.273 6.483 2.375 1.00 84.50 119 LYS A CA 1
ATOM 981 C C . LYS A 1 119 ? 14.483 7.721 2.791 1.00 84.50 119 LYS A C 1
ATOM 983 O O . LYS A 1 119 ? 13.270 7.635 2.928 1.00 84.50 119 LYS A O 1
ATOM 988 N N . GLU A 1 120 ? 15.142 8.856 3.011 1.00 85.50 120 GLU A N 1
ATOM 989 C CA . GLU A 1 120 ? 14.455 10.077 3.443 1.00 85.50 120 GLU A CA 1
ATOM 990 C C . GLU A 1 120 ? 13.532 10.614 2.344 1.00 85.50 120 GLU A C 1
ATOM 992 O O . GLU A 1 120 ? 12.366 10.919 2.613 1.00 85.50 120 GLU A O 1
ATOM 997 N N . ASP A 1 121 ? 14.016 10.630 1.102 1.00 87.75 121 ASP A N 1
ATOM 998 C CA . ASP A 1 121 ? 13.224 11.036 -0.060 1.00 87.75 121 ASP A CA 1
ATOM 999 C C . ASP A 1 121 ? 12.111 10.021 -0.339 1.00 87.75 121 ASP A C 1
ATOM 1001 O O . ASP A 1 121 ? 10.947 10.396 -0.490 1.00 87.75 121 ASP A O 1
ATOM 1005 N N . ALA A 1 122 ? 12.439 8.727 -0.313 1.00 89.62 122 ALA A N 1
ATOM 1006 C CA . ALA A 1 122 ? 11.482 7.650 -0.540 1.00 89.62 122 ALA A CA 1
ATOM 1007 C C . ALA A 1 122 ? 10.324 7.684 0.474 1.00 89.62 122 ALA A C 1
ATOM 1009 O O . ALA A 1 122 ? 9.149 7.636 0.102 1.00 89.62 122 ALA A O 1
ATOM 1010 N N . TYR A 1 123 ? 10.630 7.838 1.765 1.00 89.69 123 TYR A N 1
ATOM 1011 C CA . TYR A 1 123 ? 9.613 7.918 2.816 1.00 89.69 123 TYR A CA 1
ATOM 1012 C C . TYR A 1 123 ? 8.809 9.214 2.728 1.00 89.69 123 TYR A C 1
ATOM 1014 O O . TYR A 1 123 ? 7.605 9.203 2.981 1.00 89.69 123 TYR A O 1
ATOM 1022 N N . SER A 1 124 ? 9.437 10.318 2.316 1.00 89.81 124 SER A N 1
ATOM 1023 C CA . SER A 1 124 ? 8.735 11.579 2.055 1.00 89.81 124 SER A CA 1
ATOM 1024 C C . SER A 1 124 ? 7.747 11.459 0.895 1.00 89.81 124 SER A C 1
ATOM 1026 O O . SER A 1 124 ? 6.648 12.009 0.973 1.00 89.81 124 SER A O 1
ATOM 1028 N N . LYS A 1 125 ? 8.077 10.689 -0.147 1.00 92.25 125 LYS A N 1
ATOM 1029 C CA . LYS A 1 125 ? 7.149 10.389 -1.246 1.00 92.25 125 LYS A CA 1
ATOM 1030 C C . LYS A 1 125 ? 5.997 9.506 -0.799 1.00 92.25 125 LYS A C 1
ATOM 1032 O O . LYS A 1 125 ? 4.847 9.865 -1.032 1.00 92.25 125 LYS A O 1
ATOM 1037 N N . ILE A 1 126 ? 6.273 8.422 -0.070 1.00 93.75 126 ILE A N 1
ATOM 1038 C CA . ILE A 1 126 ? 5.215 7.572 0.502 1.00 93.75 126 ILE A CA 1
ATOM 1039 C C . ILE A 1 126 ? 4.282 8.405 1.390 1.00 93.75 126 ILE A C 1
ATOM 1041 O O . ILE A 1 126 ? 3.063 8.283 1.274 1.00 93.75 126 ILE A O 1
ATOM 1045 N N . ALA A 1 127 ? 4.823 9.303 2.218 1.00 91.81 127 ALA A N 1
ATOM 1046 C CA . ALA A 1 127 ? 4.037 10.248 3.009 1.00 91.81 127 ALA A CA 1
ATOM 1047 C C . ALA A 1 127 ? 3.150 11.146 2.134 1.00 91.81 127 ALA A C 1
ATOM 1049 O O . ALA A 1 127 ? 1.950 11.283 2.391 1.00 91.81 127 ALA A O 1
ATOM 1050 N N . GLY A 1 128 ? 3.735 11.703 1.070 1.00 93.38 128 GLY A N 1
ATOM 1051 C CA . GLY A 1 128 ? 3.059 12.485 0.036 1.00 93.38 128 GLY A CA 1
ATOM 1052 C C . GLY A 1 128 ? 1.942 11.727 -0.678 1.00 93.38 128 GLY A C 1
ATOM 1053 O O . GLY A 1 128 ? 0.941 12.333 -1.027 1.00 93.38 128 GLY A O 1
ATOM 1054 N N . TYR A 1 129 ? 2.067 10.411 -0.853 1.00 94.81 129 TYR A N 1
ATOM 1055 C CA . TYR A 1 129 ? 1.047 9.576 -1.494 1.00 94.81 129 TYR A CA 1
ATOM 1056 C C . TYR A 1 129 ? -0.063 9.137 -0.543 1.00 94.81 129 TYR A C 1
ATOM 1058 O O . TYR A 1 129 ? -1.049 8.568 -1.006 1.00 94.81 129 TYR A O 1
ATOM 1066 N N . THR A 1 130 ? 0.091 9.353 0.764 1.00 93.00 130 THR A N 1
ATOM 1067 C CA . THR A 1 130 ? -0.759 8.735 1.787 1.00 93.00 130 THR A CA 1
ATOM 1068 C C . THR A 1 130 ? -1.353 9.773 2.737 1.00 93.00 130 THR A C 1
ATOM 1070 O O . THR A 1 130 ? -2.409 10.329 2.452 1.00 93.00 130 THR A O 1
ATOM 1073 N N . PHE A 1 131 ? -0.723 10.033 3.881 1.00 87.31 131 PHE A N 1
ATOM 1074 C CA . PHE A 1 131 ? -1.298 10.839 4.961 1.00 87.31 131 PHE A CA 1
ATOM 1075 C C . PHE A 1 131 ? -1.071 12.351 4.800 1.00 87.31 131 PHE A C 1
ATOM 1077 O O . PHE A 1 131 ? -1.782 13.137 5.430 1.00 87.31 131 PHE A O 1
ATOM 1084 N N . LEU A 1 132 ? -0.123 12.779 3.956 1.00 90.88 132 LEU A N 1
ATOM 1085 C CA . LEU A 1 132 ? 0.035 14.196 3.598 1.00 90.88 132 LEU A CA 1
ATOM 1086 C C . LEU A 1 132 ? -0.903 14.621 2.462 1.00 90.88 132 LEU A C 1
ATOM 1088 O O . LEU A 1 132 ? -1.190 15.809 2.324 1.00 90.88 132 LEU A O 1
ATOM 1092 N N . ASP A 1 133 ? -1.406 13.665 1.681 1.00 94.00 133 ASP A N 1
ATOM 1093 C CA . ASP A 1 133 ? -2.383 13.907 0.624 1.00 94.00 133 ASP A CA 1
ATOM 1094 C C . ASP A 1 133 ? -3.772 14.200 1.239 1.00 94.00 133 ASP A C 1
ATOM 1096 O O . ASP A 1 133 ? -4.333 13.348 1.941 1.00 94.00 133 ASP A O 1
ATOM 1100 N N . PRO A 1 134 ? -4.368 15.386 0.999 1.00 92.75 134 PRO A N 1
ATOM 1101 C CA . PRO A 1 134 ? -5.661 15.754 1.577 1.00 92.75 134 PRO A CA 1
ATOM 1102 C C . PRO A 1 134 ? -6.823 14.829 1.196 1.00 92.75 134 PRO A C 1
ATOM 1104 O O . PRO A 1 134 ? -7.758 14.679 1.990 1.00 92.75 134 PRO A O 1
ATOM 1107 N N . ASP A 1 135 ? -6.769 14.215 0.014 1.00 94.94 135 ASP A N 1
ATOM 1108 C CA . ASP A 1 135 ? -7.821 13.360 -0.527 1.00 94.94 135 ASP A CA 1
ATOM 1109 C C . ASP A 1 135 ? -7.668 11.908 -0.064 1.00 94.94 135 ASP A C 1
ATOM 1111 O O . ASP A 1 135 ? -8.676 11.226 0.181 1.00 94.94 135 ASP A O 1
ATOM 1115 N N . ARG A 1 136 ? -6.423 11.443 0.108 1.00 95.81 136 ARG A N 1
ATOM 1116 C CA . ARG A 1 136 ? -6.117 10.060 0.503 1.00 95.81 136 ARG A CA 1
ATOM 1117 C C . ARG A 1 136 ? -6.028 9.856 2.011 1.00 95.81 136 ARG A C 1
ATOM 1119 O O . ARG A 1 136 ? -6.450 8.796 2.471 1.00 95.81 136 ARG A O 1
ATOM 1126 N N . LYS A 1 137 ? -5.595 10.849 2.802 1.00 93.69 137 LYS A N 1
ATOM 1127 C CA . LYS A 1 137 ? -5.314 10.686 4.247 1.00 93.69 137 LYS A CA 1
ATOM 1128 C C . LYS A 1 137 ? -6.432 10.032 5.061 1.00 93.69 137 LYS A C 1
ATOM 1130 O O . LYS A 1 137 ? -6.163 9.248 5.960 1.00 93.69 137 LYS A O 1
ATOM 1135 N N . LYS A 1 138 ? -7.700 10.292 4.721 1.00 94.06 138 LYS A N 1
ATOM 1136 C CA . LYS A 1 138 ? -8.870 9.719 5.420 1.00 94.06 138 LYS A CA 1
ATOM 1137 C C . LYS A 1 138 ? -9.026 8.204 5.234 1.00 94.06 138 LYS A C 1
ATOM 1139 O O . LYS A 1 138 ? -9.759 7.576 5.992 1.00 94.06 138 LYS A O 1
ATOM 1144 N N . TYR A 1 139 ? -8.365 7.639 4.226 1.00 96.88 139 TYR A N 1
ATOM 1145 C CA . TYR A 1 139 ? -8.329 6.211 3.922 1.00 96.88 139 TYR A CA 1
ATOM 1146 C C . TYR A 1 139 ? -7.031 5.551 4.387 1.00 96.88 139 TYR A C 1
ATOM 1148 O O . TYR A 1 139 ? -6.791 4.403 4.038 1.00 96.88 139 TYR A O 1
ATOM 1156 N N . ILE A 1 140 ? -6.179 6.240 5.142 1.00 94.62 140 ILE A N 1
ATOM 1157 C CA . ILE A 1 140 ? -4.932 5.687 5.669 1.00 94.62 140 ILE A CA 1
ATOM 1158 C C . ILE A 1 140 ? -5.068 5.596 7.186 1.00 94.62 140 ILE A C 1
ATOM 1160 O O . ILE A 1 140 ? -5.547 6.524 7.837 1.00 94.62 140 ILE A O 1
ATOM 1164 N N . TYR A 1 141 ? -4.699 4.456 7.763 1.00 91.25 141 TYR A N 1
ATOM 1165 C CA . TYR A 1 141 ? -4.603 4.329 9.210 1.00 91.25 141 TYR A CA 1
ATOM 1166 C C . TYR A 1 141 ? -3.343 5.049 9.698 1.00 91.25 141 TYR A C 1
ATOM 1168 O O . TYR A 1 141 ? -2.241 4.737 9.253 1.00 91.25 141 TYR A O 1
ATOM 1176 N N . ASN A 1 142 ? -3.515 6.001 10.614 1.00 82.31 142 ASN A N 1
ATOM 1177 C CA . ASN A 1 142 ? -2.433 6.771 11.212 1.00 82.31 142 ASN A CA 1
ATOM 1178 C C . ASN A 1 142 ? -2.364 6.465 12.710 1.00 82.31 142 ASN A C 1
ATOM 1180 O O . ASN A 1 142 ? -3.273 6.824 13.455 1.00 82.31 142 ASN A O 1
ATOM 1184 N N . ASN A 1 143 ? -1.272 5.839 13.151 1.00 71.50 143 ASN A N 1
ATOM 1185 C CA . ASN A 1 143 ? -1.092 5.467 14.555 1.00 71.50 143 ASN A CA 1
ATOM 1186 C C . ASN A 1 143 ? -0.867 6.682 15.476 1.00 71.50 143 ASN A C 1
ATOM 1188 O O . ASN A 1 143 ? -1.008 6.571 16.686 1.00 71.50 143 ASN A O 1
ATOM 1192 N N . ASN A 1 144 ? -0.517 7.848 14.917 1.00 67.50 144 ASN A N 1
ATOM 1193 C CA . ASN A 1 144 ? -0.271 9.073 15.688 1.00 67.50 144 ASN A CA 1
ATOM 1194 C C . ASN A 1 144 ? -1.559 9.829 16.055 1.00 67.50 144 ASN A C 1
ATOM 1196 O O . ASN A 1 144 ? -1.506 10.766 16.844 1.00 67.50 144 ASN A O 1
ATOM 1200 N N . GLU A 1 145 ? -2.693 9.462 15.452 1.00 63.47 145 GLU A N 1
ATOM 1201 C CA . GLU A 1 145 ? -4.022 10.000 15.781 1.00 63.47 145 GLU A CA 1
ATOM 1202 C C . GLU A 1 145 ? -4.751 9.141 16.823 1.00 63.47 145 GLU A C 1
ATOM 1204 O O . GLU A 1 145 ? -5.898 9.426 17.164 1.00 63.47 145 GLU A O 1
ATOM 1209 N N . ASP A 1 146 ? -4.110 8.073 17.304 1.00 61.03 146 ASP A N 1
ATOM 1210 C CA . ASP A 1 146 ? -4.665 7.211 18.335 1.00 61.03 146 ASP A CA 1
ATOM 1211 C C . ASP A 1 146 ? -4.305 7.770 19.720 1.00 61.03 146 ASP A C 1
ATOM 1213 O O . ASP A 1 146 ? -3.141 7.772 20.120 1.00 61.03 146 ASP A O 1
ATOM 1217 N N . ASP A 1 147 ? -5.312 8.261 20.446 1.00 54.81 147 ASP A N 1
ATOM 1218 C CA . ASP A 1 147 ? -5.190 8.820 21.803 1.00 54.81 147 ASP A CA 1
ATOM 1219 C C . ASP A 1 147 ? -4.947 7.736 22.882 1.00 54.81 147 ASP A C 1
ATOM 1221 O O . ASP A 1 147 ? -5.052 8.005 24.081 1.00 54.81 147 ASP A O 1
ATOM 1225 N N . ASP A 1 148 ? -4.649 6.492 22.489 1.00 57.16 148 ASP A N 1
ATOM 1226 C CA . ASP A 1 148 ? -4.389 5.407 23.432 1.00 57.16 148 ASP A CA 1
ATOM 1227 C C . ASP A 1 148 ? -3.026 5.599 24.119 1.00 57.16 148 ASP A C 1
ATOM 1229 O O . ASP A 1 148 ? -1.952 5.314 23.582 1.00 57.16 148 ASP A O 1
ATOM 1233 N N . GLU A 1 149 ? -3.074 6.115 25.350 1.00 45.50 149 GLU A N 1
ATOM 1234 C CA . GLU A 1 149 ? -1.912 6.366 26.206 1.00 45.50 149 GLU A CA 1
ATOM 1235 C C . GLU A 1 149 ? -1.107 5.086 26.518 1.00 45.50 149 GLU A C 1
ATOM 1237 O O . GLU A 1 149 ? 0.052 5.166 26.946 1.00 45.50 149 GLU A O 1
ATOM 1242 N N . THR A 1 150 ? -1.670 3.900 26.249 1.00 49.84 150 THR A N 1
ATOM 1243 C CA . THR A 1 150 ? -0.970 2.614 26.310 1.00 49.84 150 THR A CA 1
ATOM 1244 C C . THR A 1 150 ? -0.260 2.334 24.980 1.00 49.84 150 THR A C 1
ATOM 1246 O O . THR A 1 150 ? -0.675 1.524 24.160 1.00 49.84 150 THR A O 1
ATOM 1249 N N . LYS A 1 151 ? 0.873 3.008 24.756 1.00 52.00 151 LYS A N 1
ATOM 1250 C CA . LYS A 1 151 ? 1.747 2.927 23.557 1.00 52.00 151 LYS A CA 1
ATOM 1251 C C . LYS A 1 151 ? 2.236 1.520 23.136 1.00 52.00 151 LYS A C 1
ATOM 1253 O O . LYS A 1 151 ? 3.115 1.404 22.282 1.00 52.00 151 LYS A O 1
ATOM 1258 N N . GLU A 1 152 ? 1.725 0.456 23.742 1.00 53.16 152 GLU A N 1
ATOM 1259 C CA . GLU A 1 152 ? 2.019 -0.936 23.418 1.00 53.16 152 GLU A CA 1
ATOM 1260 C C . GLU A 1 152 ? 1.226 -1.434 22.196 1.00 53.16 152 GLU A C 1
ATOM 1262 O O . GLU A 1 152 ? 1.705 -2.319 21.484 1.00 53.16 152 GLU A O 1
ATOM 1267 N N . GLN A 1 153 ? 0.061 -0.849 21.882 1.00 54.47 153 GLN A N 1
ATOM 1268 C CA . GLN A 1 153 ? -0.784 -1.337 20.787 1.00 54.47 153 GLN A CA 1
ATOM 1269 C C . GLN A 1 153 ? -0.410 -0.701 19.434 1.00 54.47 153 GLN A C 1
ATOM 1271 O O . GLN A 1 153 ? -0.995 0.281 18.990 1.00 54.47 153 GLN A O 1
ATOM 1276 N N . LYS A 1 154 ? 0.598 -1.269 18.753 1.00 71.69 154 LYS A N 1
ATOM 1277 C CA . LYS A 1 154 ? 1.027 -0.822 17.409 1.00 71.69 154 LYS A CA 1
ATOM 1278 C C . LYS A 1 154 ? 0.051 -1.206 16.283 1.00 71.69 154 LYS A C 1
ATOM 1280 O O . LYS A 1 154 ? 0.066 -0.574 15.231 1.00 71.69 154 LYS A O 1
ATOM 1285 N N . ILE A 1 155 ? -0.762 -2.246 16.475 1.00 81.44 155 ILE A N 1
ATOM 1286 C CA . ILE A 1 155 ? -1.693 -2.774 15.465 1.00 81.44 155 ILE A CA 1
ATOM 1287 C C . ILE A 1 155 ? -3.131 -2.405 15.850 1.00 81.44 155 ILE A C 1
ATOM 1289 O O . ILE A 1 155 ? -3.537 -2.703 16.974 1.00 81.44 155 ILE A O 1
ATOM 1293 N N . PRO A 1 156 ? -3.927 -1.807 14.944 1.00 87.81 156 PRO A N 1
ATOM 1294 C CA . PRO A 1 156 ? -5.285 -1.387 15.266 1.00 87.81 156 PRO A CA 1
ATOM 1295 C C . PRO A 1 156 ? -6.249 -2.553 15.483 1.00 87.81 156 PRO A C 1
ATOM 1297 O O . PRO A 1 156 ? -6.096 -3.646 14.928 1.00 87.81 156 PRO A O 1
ATOM 1300 N N . THR A 1 157 ? -7.334 -2.271 16.204 1.00 91.75 157 THR A N 1
ATOM 1301 C CA . THR A 1 157 ? -8.553 -3.078 16.114 1.00 91.75 157 THR A CA 1
ATOM 1302 C C . THR A 1 157 ? -9.184 -2.943 14.729 1.00 91.75 157 THR A C 1
ATOM 1304 O O . THR A 1 157 ? -9.001 -1.939 14.029 1.00 91.75 157 THR A O 1
ATOM 1307 N N . LEU A 1 158 ? -9.978 -3.933 14.322 1.00 94.50 158 LEU A N 1
ATOM 1308 C CA . LEU A 1 158 ? -10.660 -3.911 13.034 1.00 94.50 158 LEU A CA 1
ATOM 1309 C C . LEU A 1 158 ? -11.533 -2.660 12.888 1.00 94.50 158 LEU A C 1
ATOM 1311 O O . LEU A 1 158 ? -11.511 -2.038 11.831 1.00 94.50 158 LEU A O 1
ATOM 1315 N N . GLY A 1 159 ? -12.240 -2.246 13.942 1.00 95.25 159 GLY A N 1
ATOM 1316 C CA . GLY A 1 159 ? -13.067 -1.038 13.941 1.00 95.25 159 GLY A CA 1
ATOM 1317 C C . GLY A 1 159 ? -12.288 0.229 13.578 1.00 95.25 159 GLY A C 1
ATOM 1318 O O . GLY A 1 159 ? -12.764 1.020 12.765 1.00 95.25 159 GLY A O 1
ATOM 1319 N N . LYS A 1 160 ? -11.065 0.392 14.106 1.00 92.25 160 LYS A N 1
ATOM 1320 C CA . LYS A 1 160 ? -10.177 1.525 13.776 1.00 92.25 160 LYS A CA 1
ATOM 1321 C C . LYS A 1 160 ? -9.642 1.455 12.337 1.00 92.25 160 LYS A C 1
ATOM 1323 O O . LYS A 1 160 ? -9.380 2.502 11.734 1.00 92.25 160 LYS A O 1
ATOM 1328 N N . ALA A 1 161 ? -9.491 0.242 11.802 1.00 94.94 161 ALA A N 1
ATOM 1329 C CA . ALA A 1 161 ? -8.930 -0.037 10.481 1.00 94.94 161 ALA A CA 1
ATOM 1330 C C . ALA A 1 161 ? -9.968 -0.037 9.337 1.00 94.94 161 ALA A C 1
ATOM 1332 O O . ALA A 1 161 ? -9.604 0.137 8.175 1.00 94.94 161 ALA A O 1
ATOM 1333 N N . ARG A 1 162 ? -11.267 -0.214 9.624 1.00 97.06 162 ARG A N 1
ATOM 1334 C CA . ARG A 1 162 ? -12.317 -0.236 8.588 1.00 97.06 162 ARG A CA 1
ATOM 1335 C C . ARG A 1 162 ? -12.314 1.029 7.732 1.00 97.06 162 ARG A C 1
ATOM 1337 O O . ARG A 1 162 ? -12.224 2.148 8.231 1.00 97.06 162 ARG A O 1
ATOM 1344 N N . GLY A 1 163 ? -12.449 0.827 6.426 1.00 97.75 163 GLY A N 1
ATOM 1345 C CA . GLY A 1 163 ? -12.402 1.885 5.425 1.00 97.75 163 GLY A CA 1
ATOM 1346 C C . GLY A 1 163 ? -11.003 2.463 5.210 1.00 97.75 163 GLY A C 1
ATOM 1347 O O . GLY A 1 163 ? -10.886 3.455 4.494 1.00 97.75 163 GLY A O 1
ATOM 1348 N N . LYS A 1 164 ? -9.958 1.871 5.805 1.00 97.38 164 LYS A N 1
ATOM 1349 C CA . LYS A 1 164 ? -8.584 2.363 5.726 1.00 97.38 164 LYS A CA 1
ATOM 1350 C C . LYS A 1 164 ? -7.607 1.301 5.220 1.00 97.38 164 LYS A C 1
ATOM 1352 O O . LYS A 1 164 ? -7.867 0.096 5.236 1.00 97.38 164 LYS A O 1
ATOM 1357 N N . ILE A 1 165 ? -6.468 1.796 4.759 1.00 97.25 165 ILE A N 1
ATOM 1358 C CA . ILE A 1 165 ? -5.267 1.045 4.436 1.00 97.25 165 ILE A CA 1
ATOM 1359 C C . ILE A 1 165 ? -4.341 1.134 5.650 1.00 97.25 165 ILE A C 1
ATOM 1361 O O . ILE A 1 165 ? -3.997 2.230 6.096 1.00 97.25 165 ILE A O 1
ATOM 1365 N N . VAL A 1 166 ? -3.942 -0.015 6.179 1.00 94.06 166 VAL A N 1
ATOM 1366 C CA . VAL A 1 166 ? -2.919 -0.145 7.216 1.00 94.06 166 VAL A CA 1
ATOM 1367 C C . VAL A 1 166 ? -1.594 -0.424 6.520 1.00 94.06 166 VAL A C 1
ATOM 1369 O O . VAL A 1 166 ? -1.419 -1.482 5.914 1.00 94.06 166 VAL A O 1
ATOM 1372 N N . LEU A 1 167 ? -0.679 0.543 6.573 1.00 92.25 167 LEU A N 1
ATOM 1373 C CA . LEU A 1 167 ? 0.651 0.412 5.984 1.00 92.25 167 LEU A CA 1
ATOM 1374 C C . LEU A 1 167 ? 1.560 -0.354 6.946 1.00 92.25 167 LEU A C 1
ATOM 1376 O O . LEU A 1 167 ? 1.747 0.074 8.087 1.00 92.25 167 LEU A O 1
ATOM 1380 N N . LEU A 1 168 ? 2.125 -1.468 6.487 1.00 88.38 168 LEU A N 1
ATOM 1381 C CA . LEU A 1 168 ? 3.104 -2.261 7.232 1.00 88.38 168 LEU A CA 1
ATOM 1382 C C . LEU A 1 168 ? 4.470 -2.175 6.571 1.00 88.38 168 LEU A C 1
ATOM 1384 O O . LEU A 1 168 ? 4.558 -2.104 5.348 1.00 88.38 168 LEU A O 1
ATOM 1388 N N . THR A 1 169 ? 5.523 -2.251 7.374 1.00 84.31 169 THR A N 1
ATOM 1389 C CA . THR A 1 169 ? 6.912 -2.339 6.902 1.00 84.31 169 THR A CA 1
ATOM 1390 C C . THR A 1 169 ? 7.746 -3.210 7.840 1.00 84.31 169 THR A C 1
ATOM 1392 O O . THR A 1 169 ? 7.433 -3.356 9.028 1.00 84.31 169 THR A O 1
ATOM 1395 N N . ARG A 1 170 ? 8.855 -3.758 7.331 1.00 72.56 170 ARG A N 1
ATOM 1396 C CA . ARG A 1 170 ? 9.861 -4.480 8.140 1.00 72.56 170 ARG A CA 1
ATOM 1397 C C . ARG A 1 170 ? 10.860 -3.560 8.843 1.00 72.56 170 ARG A C 1
ATOM 1399 O O . ARG A 1 170 ? 11.694 -4.014 9.617 1.00 72.56 170 ARG A O 1
ATOM 1406 N N . GLU A 1 171 ? 10.805 -2.267 8.556 1.00 74.50 171 GLU A N 1
ATOM 1407 C CA . GLU A 1 171 ? 11.574 -1.236 9.243 1.00 74.50 171 GLU A CA 1
ATOM 1408 C C . GLU A 1 171 ? 10.710 0.006 9.458 1.00 74.50 171 GLU A C 1
ATOM 1410 O O . GLU A 1 171 ? 9.799 0.271 8.682 1.00 74.50 171 GLU A O 1
ATOM 1415 N N . GLN A 1 172 ? 10.961 0.785 10.507 1.00 71.50 172 GLN A N 1
ATOM 1416 C CA . GLN A 1 172 ? 10.116 1.937 10.829 1.00 71.50 172 GLN A CA 1
ATOM 1417 C C . GLN A 1 172 ? 10.294 3.057 9.785 1.00 71.50 172 GLN A C 1
ATOM 1419 O O . GLN A 1 172 ? 11.337 3.720 9.752 1.00 71.50 172 GLN A O 1
ATOM 1424 N N . TYR A 1 173 ? 9.280 3.291 8.943 1.00 80.88 173 TYR A N 1
ATOM 1425 C CA . TYR A 1 173 ? 9.294 4.405 7.993 1.00 80.88 173 TYR A CA 1
ATOM 1426 C C . TYR A 1 173 ? 8.896 5.676 8.735 1.00 80.88 173 TYR A C 1
ATOM 1428 O O . TYR A 1 173 ? 7.798 5.786 9.285 1.00 80.88 173 TYR A O 1
ATOM 1436 N N . LYS A 1 174 ? 9.816 6.640 8.768 1.00 79.88 174 LYS A N 1
ATOM 1437 C CA . LYS A 1 174 ? 9.655 7.900 9.496 1.00 79.88 174 LYS A CA 1
ATOM 1438 C C . LYS A 1 174 ? 9.688 9.060 8.531 1.00 79.88 174 LYS A C 1
ATOM 1440 O O . LYS A 1 174 ? 10.685 9.252 7.838 1.00 79.88 174 LYS A O 1
ATOM 1445 N N . TYR A 1 175 ? 8.640 9.870 8.557 1.00 80.25 175 TYR A N 1
ATOM 1446 C CA . TYR A 1 175 ? 8.642 11.161 7.891 1.00 80.25 175 TYR A CA 1
ATOM 1447 C C . TYR A 1 175 ? 9.161 12.235 8.850 1.00 80.25 175 TYR A C 1
ATOM 1449 O O . TYR A 1 175 ? 8.624 12.417 9.946 1.00 80.25 175 TYR A O 1
ATOM 1457 N N . LYS A 1 176 ? 10.212 12.951 8.439 1.00 74.94 176 LYS A N 1
ATOM 1458 C CA . LYS A 1 176 ? 10.796 14.078 9.180 1.00 74.94 176 LYS A CA 1
ATOM 1459 C C . LYS A 1 176 ? 10.262 15.400 8.621 1.00 74.94 176 LYS A C 1
ATOM 1461 O O . LYS A 1 176 ? 10.967 16.125 7.930 1.00 74.94 176 LYS A O 1
ATOM 1466 N N . GLY A 1 177 ? 8.990 15.690 8.888 1.00 66.69 177 GLY A N 1
ATOM 1467 C CA . GLY A 1 177 ? 8.410 17.012 8.638 1.00 66.69 177 GLY A CA 1
ATOM 1468 C C . GLY A 1 177 ? 8.692 17.979 9.794 1.00 66.69 177 GLY A C 1
ATOM 1469 O O . GLY A 1 177 ? 9.687 17.857 10.503 1.00 66.69 177 GLY A O 1
ATOM 1470 N N . ASN A 1 178 ? 7.758 18.902 10.055 1.00 58.88 178 ASN A N 1
ATOM 1471 C CA . ASN A 1 178 ? 7.817 19.780 11.237 1.00 58.88 178 ASN A CA 1
ATOM 1472 C C . ASN A 1 178 ? 7.745 19.005 12.569 1.00 58.88 178 ASN A C 1
ATOM 1474 O O . ASN A 1 178 ? 8.248 19.487 13.577 1.00 58.88 178 ASN A O 1
ATOM 1478 N N . ASN A 1 179 ? 7.145 17.810 12.551 1.00 64.06 179 ASN A N 1
ATOM 1479 C CA . ASN A 1 179 ? 7.157 16.810 13.616 1.00 64.06 179 ASN A CA 1
ATOM 1480 C C . ASN A 1 179 ? 7.493 15.447 12.989 1.00 64.06 179 ASN A C 1
ATOM 1482 O O . ASN A 1 179 ? 7.166 15.211 11.823 1.00 64.06 179 ASN A O 1
ATOM 1486 N N . GLN A 1 180 ? 8.123 14.549 13.750 1.00 67.12 180 GLN A N 1
ATOM 1487 C CA . GLN A 1 180 ? 8.363 13.178 13.295 1.00 67.12 180 GLN A CA 1
ATOM 1488 C C . GLN A 1 180 ? 7.044 12.396 13.317 1.00 67.12 180 GLN A C 1
ATOM 1490 O O . GLN A 1 180 ? 6.402 12.320 14.362 1.00 67.12 180 GLN A O 1
ATOM 1495 N N . ILE A 1 181 ? 6.662 11.826 12.175 1.00 70.50 181 ILE A N 1
ATOM 1496 C CA . ILE A 1 181 ? 5.438 11.033 12.012 1.00 70.50 181 ILE A CA 1
ATOM 1497 C C . ILE A 1 181 ? 5.841 9.621 11.591 1.00 70.50 181 ILE A C 1
ATOM 1499 O O . ILE A 1 181 ? 6.557 9.446 10.600 1.00 70.50 181 ILE A O 1
ATOM 1503 N N . ASP A 1 182 ? 5.381 8.623 12.343 1.00 72.81 182 ASP A N 1
ATOM 1504 C CA . ASP A 1 182 ? 5.493 7.223 11.938 1.00 72.81 182 ASP A CA 1
ATOM 1505 C C . ASP A 1 182 ? 4.469 6.941 10.831 1.00 72.81 182 ASP A C 1
ATOM 1507 O O . ASP A 1 182 ? 3.266 7.109 11.035 1.00 72.81 182 ASP A O 1
ATOM 1511 N N . ILE A 1 183 ? 4.965 6.563 9.651 1.00 70.81 183 ILE A N 1
ATOM 1512 C CA . ILE A 1 183 ? 4.163 6.344 8.435 1.00 70.81 183 ILE A CA 1
ATOM 1513 C C . ILE A 1 183 ? 3.483 4.975 8.465 1.00 70.81 183 ILE A C 1
ATOM 1515 O O . ILE A 1 183 ? 2.393 4.793 7.925 1.00 70.81 183 ILE A O 1
ATOM 1519 N N . THR A 1 184 ? 4.162 4.001 9.063 1.00 70.38 184 THR A N 1
ATOM 1520 C CA . THR A 1 184 ? 3.815 2.587 8.994 1.00 70.38 184 THR A CA 1
ATOM 1521 C C . THR A 1 184 ? 3.835 1.948 10.367 1.00 70.38 184 THR A C 1
ATOM 1523 O O . THR A 1 184 ? 4.498 2.412 11.299 1.00 70.38 184 THR A O 1
ATOM 1526 N N . VAL A 1 185 ? 3.124 0.832 10.476 1.00 75.81 185 VAL A N 1
ATOM 1527 C CA . VAL A 1 185 ? 3.291 -0.079 11.596 1.00 75.81 185 VAL A CA 1
ATOM 1528 C C . VAL A 1 185 ? 4.463 -1.009 11.287 1.00 75.81 185 VAL A C 1
ATOM 1530 O O . VAL A 1 185 ? 4.428 -1.792 10.339 1.00 75.81 185 VAL A O 1
ATOM 1533 N N . GLU A 1 186 ? 5.516 -0.910 12.094 1.00 72.31 186 GLU A N 1
ATOM 1534 C CA . GLU A 1 186 ? 6.666 -1.810 12.020 1.00 72.31 186 GLU A CA 1
ATOM 1535 C C . GLU A 1 186 ? 6.269 -3.191 12.545 1.00 72.31 186 GLU A C 1
ATOM 1537 O O . GLU A 1 186 ? 5.835 -3.318 13.698 1.00 72.31 186 GLU A O 1
ATOM 1542 N N . VAL A 1 187 ? 6.435 -4.217 11.710 1.00 65.38 187 VAL A N 1
ATOM 1543 C CA . VAL A 1 187 ? 6.040 -5.590 12.048 1.00 65.38 187 VAL A CA 1
ATOM 1544 C C . VAL A 1 187 ? 7.199 -6.573 12.123 1.00 65.38 187 VAL A C 1
ATOM 1546 O O . VAL A 1 187 ? 6.974 -7.699 12.518 1.00 65.38 187 VAL A O 1
ATOM 1549 N N . GLY A 1 188 ? 8.449 -6.193 11.880 1.00 60.53 188 GLY A N 1
ATOM 1550 C CA . GLY A 1 188 ? 9.564 -7.135 11.998 1.00 60.53 188 GLY A CA 1
ATOM 1551 C C . GLY A 1 188 ? 10.918 -6.451 11.975 1.00 60.53 188 GLY A C 1
ATOM 1552 O O . GLY A 1 188 ? 10.994 -5.233 12.075 1.00 60.53 188 GLY A O 1
ATOM 1553 N N . LYS A 1 189 ? 11.988 -7.241 11.840 1.00 54.22 189 LYS A N 1
ATOM 1554 C CA . LYS A 1 189 ? 13.308 -6.735 11.441 1.00 54.22 189 LYS A CA 1
ATOM 1555 C C . LYS A 1 189 ? 13.462 -6.869 9.923 1.00 54.22 189 LYS A C 1
ATOM 1557 O O . LYS A 1 189 ? 12.969 -7.835 9.346 1.00 54.22 189 LYS A O 1
ATOM 1562 N N . LYS A 1 190 ? 14.195 -5.923 9.320 1.00 49.06 190 LYS A N 1
ATOM 1563 C CA . LYS A 1 190 ? 14.476 -5.808 7.875 1.00 49.06 190 LYS A CA 1
ATOM 1564 C C . LYS A 1 190 ? 14.885 -7.133 7.221 1.00 49.06 190 LYS A C 1
ATOM 1566 O O . LYS A 1 190 ? 14.364 -7.503 6.179 1.00 49.06 190 LYS A O 1
ATOM 1571 N N . ASP A 1 191 ? 15.743 -7.875 7.906 1.00 50.38 191 ASP A N 1
ATOM 1572 C CA . ASP A 1 191 ? 16.104 -9.232 7.541 1.00 50.38 191 ASP A CA 1
ATOM 1573 C C . ASP A 1 191 ? 15.573 -10.154 8.638 1.00 50.38 191 ASP A C 1
ATOM 1575 O O . ASP A 1 191 ? 15.821 -9.903 9.823 1.00 50.38 191 ASP A O 1
ATOM 1579 N N . MET A 1 192 ? 14.921 -11.262 8.278 1.00 45.56 192 MET A N 1
ATOM 1580 C CA . MET A 1 192 ? 14.926 -12.446 9.144 1.00 45.56 192 MET A CA 1
ATOM 1581 C C . MET A 1 192 ? 16.369 -12.969 9.199 1.00 45.56 192 MET A C 1
ATOM 1583 O O . MET A 1 192 ? 16.675 -13.953 8.537 1.00 45.56 192 MET A O 1
ATOM 1587 N N . GLU A 1 193 ? 17.250 -12.199 9.856 1.00 42.16 193 GLU A N 1
ATOM 1588 C CA . GLU A 1 193 ? 18.705 -12.323 9.982 1.00 42.16 193 GLU A CA 1
ATOM 1589 C C . GLU A 1 193 ? 19.273 -13.439 9.093 1.00 42.16 193 GLU A C 1
ATOM 1591 O O . GLU A 1 193 ? 19.478 -14.557 9.540 1.00 42.16 193 GLU A O 1
ATOM 1596 N N . LYS A 1 194 ? 19.509 -13.132 7.809 1.00 43.28 194 LYS A N 1
ATOM 1597 C CA . LYS A 1 194 ? 20.204 -14.021 6.862 1.00 43.28 194 LYS A CA 1
ATOM 1598 C C . LYS A 1 194 ? 19.563 -15.393 6.594 1.00 43.28 194 LYS A C 1
ATOM 1600 O O . LYS A 1 194 ? 20.305 -16.280 6.190 1.00 43.28 194 LYS A O 1
ATOM 1605 N N . CYS A 1 195 ? 18.250 -15.598 6.720 1.00 45.34 195 CYS A N 1
ATOM 1606 C CA . CYS A 1 195 ? 17.689 -16.878 6.270 1.00 45.34 195 CYS A CA 1
ATOM 1607 C C . CYS A 1 195 ? 17.792 -17.007 4.740 1.00 45.34 195 CYS A C 1
ATOM 1609 O O . CYS A 1 195 ? 16.958 -16.495 3.991 1.00 45.34 195 CYS A O 1
ATOM 1611 N N . ARG A 1 196 ? 18.858 -17.660 4.273 1.00 46.22 196 ARG A N 1
ATOM 1612 C CA . ARG A 1 196 ? 19.112 -17.980 2.871 1.00 46.22 196 ARG A CA 1
ATOM 1613 C C . ARG A 1 196 ? 18.838 -19.464 2.658 1.00 46.22 196 ARG A C 1
ATOM 1615 O O . ARG A 1 196 ? 19.764 -20.258 2.631 1.00 46.22 196 ARG A O 1
ATOM 1622 N N . GLU A 1 197 ? 17.561 -19.810 2.507 1.00 57.22 197 GLU A N 1
ATOM 1623 C CA . GLU A 1 197 ? 17.035 -20.640 1.403 1.00 57.22 197 GLU A CA 1
ATOM 1624 C C . GLU A 1 197 ? 15.782 -21.449 1.776 1.00 57.22 197 GLU A C 1
ATOM 1626 O O . GLU A 1 197 ? 15.755 -22.269 2.695 1.00 57.22 197 GLU A O 1
ATOM 1631 N N . TYR A 1 198 ? 14.762 -21.284 0.929 1.00 50.12 198 TYR A N 1
ATOM 1632 C CA . TYR A 1 198 ? 13.701 -22.251 0.685 1.00 50.12 198 TYR A CA 1
ATOM 1633 C C . TYR A 1 198 ? 14.140 -23.145 -0.486 1.00 50.12 198 TYR A C 1
ATOM 1635 O O . TYR A 1 198 ? 14.302 -22.669 -1.604 1.00 50.12 198 TYR A O 1
ATOM 1643 N N . ALA A 1 199 ? 14.262 -24.449 -0.223 1.00 40.88 199 ALA A N 1
ATOM 1644 C CA . ALA A 1 199 ? 14.548 -25.551 -1.155 1.00 40.88 199 ALA A CA 1
ATOM 1645 C C . ALA A 1 199 ? 16.022 -25.865 -1.499 1.00 40.88 199 ALA A C 1
ATOM 1647 O O . ALA A 1 199 ? 16.830 -25.026 -1.869 1.00 40.88 199 ALA A O 1
ATOM 1648 N N . LYS A 1 200 ? 16.322 -27.172 -1.452 1.00 44.25 200 LYS A N 1
ATOM 1649 C CA . LYS A 1 200 ? 17.579 -27.804 -1.873 1.00 44.25 200 LYS A CA 1
ATOM 1650 C C . LYS A 1 200 ? 17.769 -27.673 -3.391 1.00 44.25 200 LYS A C 1
ATOM 1652 O O . LYS A 1 200 ? 17.196 -28.468 -4.138 1.00 44.25 200 LYS A O 1
ATOM 1657 N N . ILE A 1 201 ? 18.596 -26.734 -3.840 1.00 45.09 201 ILE A N 1
ATOM 1658 C CA . ILE A 1 201 ? 19.113 -26.686 -5.216 1.00 45.09 201 ILE A CA 1
ATOM 1659 C C . ILE A 1 201 ? 20.593 -27.091 -5.181 1.00 45.09 201 ILE A C 1
ATOM 1661 O O . ILE A 1 201 ? 21.374 -26.569 -4.388 1.00 45.09 201 ILE A O 1
ATOM 1665 N N . GLU A 1 202 ? 20.988 -28.056 -6.014 1.00 43.78 202 GLU A N 1
ATOM 1666 C CA . GLU A 1 202 ? 22.395 -28.451 -6.154 1.00 43.78 202 GLU A CA 1
ATOM 1667 C C . GLU A 1 202 ? 23.227 -27.259 -6.656 1.00 43.78 202 GLU A C 1
ATOM 1669 O O . GLU A 1 202 ? 22.974 -26.733 -7.738 1.00 43.78 202 GLU A O 1
ATOM 1674 N N . GLY A 1 203 ? 24.217 -26.833 -5.865 1.00 52.00 203 GLY A N 1
ATOM 1675 C CA . GLY A 1 203 ? 25.112 -25.717 -6.197 1.00 52.00 203 GLY A CA 1
ATOM 1676 C C . GLY A 1 203 ? 24.744 -24.363 -5.579 1.00 52.00 203 GLY A C 1
ATOM 1677 O O . GLY A 1 203 ? 25.493 -23.408 -5.775 1.00 52.00 203 GLY A O 1
ATOM 1678 N N . ALA A 1 204 ? 23.650 -24.277 -4.816 1.00 47.28 204 ALA A N 1
ATOM 1679 C CA . ALA A 1 204 ? 23.302 -23.090 -4.035 1.00 47.28 204 ALA A CA 1
ATOM 1680 C C . ALA A 1 204 ? 23.969 -23.117 -2.639 1.00 47.28 204 ALA A C 1
ATOM 1682 O O . ALA A 1 204 ? 24.346 -24.181 -2.133 1.00 47.28 204 ALA A O 1
ATOM 1683 N N . ALA A 1 205 ? 24.214 -21.945 -2.049 1.00 43.31 205 ALA A N 1
ATOM 1684 C CA . ALA A 1 205 ? 24.989 -21.803 -0.816 1.00 43.31 205 ALA A CA 1
ATOM 1685 C C . ALA A 1 205 ? 24.128 -22.165 0.405 1.00 43.31 205 ALA A C 1
ATOM 1687 O O . ALA A 1 205 ? 23.495 -21.303 0.997 1.00 43.31 205 ALA A O 1
ATOM 1688 N N . ASN A 1 206 ? 24.136 -23.442 0.784 1.00 51.78 206 ASN A N 1
ATOM 1689 C CA . ASN A 1 206 ? 23.389 -23.959 1.929 1.00 51.78 206 ASN A CA 1
ATOM 1690 C C . ASN A 1 206 ? 24.185 -23.769 3.235 1.00 51.78 206 ASN A C 1
ATOM 1692 O O . ASN A 1 206 ? 25.239 -24.389 3.409 1.00 51.78 206 ASN A O 1
ATOM 1696 N N . ASP A 1 207 ? 23.694 -22.923 4.144 1.00 53.81 207 ASP A N 1
ATOM 1697 C CA . ASP A 1 207 ? 24.290 -22.693 5.470 1.00 53.81 207 ASP A CA 1
ATOM 1698 C C . ASP A 1 207 ? 23.782 -23.662 6.559 1.00 53.81 207 ASP A C 1
ATOM 1700 O O . ASP A 1 207 ? 24.376 -23.752 7.634 1.00 53.81 207 ASP A O 1
ATOM 1704 N N . GLY A 1 208 ? 22.749 -24.454 6.256 1.00 53.53 208 GLY A N 1
ATOM 1705 C CA . GLY A 1 208 ? 22.181 -25.473 7.136 1.00 53.53 208 GLY A CA 1
ATOM 1706 C C . GLY A 1 208 ? 21.169 -24.964 8.168 1.00 53.53 208 GLY A C 1
ATOM 1707 O O . GLY A 1 208 ? 20.718 -25.773 8.986 1.00 53.53 208 GLY A O 1
ATOM 1708 N N . GLU A 1 209 ? 20.783 -23.683 8.153 1.00 51.56 209 GLU A N 1
ATOM 1709 C CA . GLU A 1 209 ? 19.824 -23.120 9.112 1.00 51.56 209 GLU A CA 1
ATOM 1710 C C . GLU A 1 209 ? 18.373 -23.191 8.601 1.00 51.56 209 GLU A C 1
ATOM 1712 O O . GLU A 1 209 ? 18.057 -22.893 7.452 1.00 51.56 209 GLU A O 1
ATOM 1717 N N . LYS A 1 210 ? 17.450 -23.640 9.463 1.00 52.66 210 LYS A N 1
ATOM 1718 C CA . LYS A 1 210 ? 16.031 -23.811 9.117 1.00 52.66 210 LYS A CA 1
ATOM 1719 C C . LYS A 1 210 ? 15.260 -22.531 9.445 1.00 52.66 210 LYS A C 1
ATOM 1721 O O . LYS A 1 210 ? 15.228 -22.137 10.609 1.00 52.66 210 LYS A O 1
ATOM 1726 N N . CYS A 1 211 ? 14.598 -21.929 8.454 1.00 54.50 211 CYS A N 1
ATOM 1727 C CA . CYS A 1 211 ? 13.755 -20.753 8.679 1.00 54.50 211 CYS A CA 1
ATOM 1728 C C . CYS A 1 211 ? 12.531 -21.124 9.530 1.00 54.50 211 CYS A C 1
ATOM 1730 O O . CYS A 1 211 ? 11.777 -22.038 9.187 1.00 54.50 211 CYS A O 1
ATOM 1732 N N . TYR A 1 212 ? 12.326 -20.400 10.627 1.00 55.28 212 TYR A N 1
ATOM 1733 C CA . TYR A 1 212 ? 11.117 -20.480 11.443 1.00 55.28 212 TYR A CA 1
ATOM 1734 C C . TYR A 1 212 ? 10.384 -19.150 11.382 1.00 55.28 212 TYR A C 1
ATOM 1736 O O . TYR A 1 212 ? 11.012 -18.093 11.311 1.00 55.28 212 TYR A O 1
ATOM 1744 N N . SER A 1 213 ? 9.058 -19.206 11.440 1.00 58.00 213 SER A N 1
ATOM 1745 C CA . SER A 1 213 ? 8.240 -18.013 11.604 1.00 58.00 213 SER A CA 1
ATOM 1746 C C . SER A 1 213 ? 8.617 -17.320 12.916 1.00 58.00 213 SER A C 1
ATOM 1748 O O . SER A 1 213 ? 8.784 -17.975 13.950 1.00 58.00 213 SER A O 1
ATOM 1750 N N . ILE A 1 214 ? 8.767 -15.999 12.881 1.00 57.50 214 ILE A N 1
ATOM 1751 C CA . ILE A 1 214 ? 9.128 -15.199 14.054 1.00 57.50 214 ILE A CA 1
ATOM 1752 C C . ILE A 1 214 ? 7.864 -14.526 14.577 1.00 57.50 214 ILE A C 1
ATOM 1754 O O . ILE A 1 214 ? 7.106 -13.941 13.807 1.00 57.50 214 ILE A O 1
ATOM 1758 N N . LEU A 1 215 ? 7.650 -14.588 15.893 1.00 59.00 215 LEU A N 1
ATOM 1759 C CA . LEU A 1 215 ? 6.632 -13.780 16.553 1.00 59.00 215 LEU A CA 1
ATOM 1760 C C . LEU A 1 215 ? 7.212 -12.389 16.831 1.00 59.00 215 LEU A C 1
ATOM 1762 O O . LEU A 1 215 ? 8.140 -12.252 17.630 1.00 59.00 215 LEU A O 1
ATOM 1766 N N . TYR A 1 216 ? 6.659 -11.359 16.200 1.00 60.16 216 TYR A N 1
ATOM 1767 C CA . TYR A 1 216 ? 7.025 -9.966 16.436 1.00 60.16 216 TYR A CA 1
ATOM 1768 C C . TYR A 1 216 ? 5.769 -9.164 16.778 1.00 60.16 216 TYR A C 1
ATOM 1770 O O . TYR A 1 216 ? 4.828 -9.098 15.995 1.00 60.16 216 TYR A O 1
ATOM 1778 N N . ASN A 1 217 ? 5.734 -8.575 17.978 1.00 62.50 217 ASN A N 1
ATOM 1779 C CA . ASN A 1 217 ? 4.584 -7.822 18.505 1.00 62.50 217 ASN A CA 1
ATOM 1780 C C . ASN A 1 217 ? 3.237 -8.566 18.385 1.00 62.50 217 ASN A C 1
ATOM 1782 O O . ASN A 1 217 ? 2.224 -7.966 18.043 1.00 62.50 217 ASN A O 1
ATOM 1786 N N . GLY A 1 218 ? 3.230 -9.880 18.637 1.00 62.47 218 GLY A N 1
ATOM 1787 C CA . GLY A 1 218 ? 2.019 -10.706 18.541 1.00 62.47 218 GLY A CA 1
ATOM 1788 C C . GLY A 1 218 ? 1.646 -11.144 17.120 1.00 62.47 218 GLY A C 1
ATOM 1789 O O . GLY A 1 218 ? 0.692 -11.894 16.962 1.00 62.47 218 GLY A O 1
ATOM 1790 N N . ILE A 1 219 ? 2.412 -10.740 16.103 1.00 65.81 219 ILE A N 1
ATOM 1791 C CA . ILE A 1 219 ? 2.217 -11.126 14.702 1.00 65.81 219 ILE A CA 1
ATOM 1792 C C . ILE A 1 219 ? 3.205 -12.231 14.348 1.00 65.81 219 ILE A C 1
ATOM 1794 O O . ILE A 1 219 ? 4.406 -12.096 14.593 1.00 65.81 219 ILE A O 1
ATOM 1798 N N . ILE A 1 220 ? 2.714 -13.317 13.757 1.00 64.25 220 ILE A N 1
ATOM 1799 C CA . ILE A 1 220 ? 3.568 -14.350 13.173 1.00 64.25 220 ILE A CA 1
ATOM 1800 C C . ILE A 1 220 ? 3.996 -13.879 11.784 1.00 64.25 220 ILE A C 1
ATOM 1802 O O . ILE A 1 220 ? 3.166 -13.612 10.918 1.00 64.25 220 ILE A O 1
ATOM 1806 N N . ILE A 1 221 ? 5.304 -13.781 11.562 1.00 60.38 221 ILE A N 1
ATOM 1807 C CA . ILE A 1 221 ? 5.872 -13.415 10.265 1.00 60.38 221 ILE A CA 1
ATOM 1808 C C . ILE A 1 221 ? 6.642 -14.582 9.692 1.00 60.38 221 ILE A C 1
ATOM 1810 O O . ILE A 1 221 ? 7.520 -15.149 10.342 1.00 60.38 221 ILE A O 1
ATOM 1814 N N . GLN A 1 222 ? 6.323 -14.901 8.444 1.00 57.47 222 GLN A N 1
ATOM 1815 C CA . GLN A 1 222 ? 7.037 -15.868 7.635 1.00 57.47 222 GLN A CA 1
ATOM 1816 C C . GLN A 1 222 ? 7.168 -15.313 6.218 1.00 57.47 222 GLN A C 1
ATOM 1818 O O . GLN A 1 222 ? 6.183 -14.896 5.614 1.00 57.47 222 GLN A O 1
ATOM 1823 N N . ASP A 1 223 ? 8.390 -15.311 5.702 1.00 49.97 223 ASP A N 1
ATOM 1824 C CA . ASP A 1 223 ? 8.691 -14.942 4.322 1.00 49.97 223 ASP A CA 1
ATOM 1825 C C . ASP A 1 223 ? 8.942 -16.234 3.547 1.00 49.97 223 ASP A C 1
ATOM 1827 O O . ASP A 1 223 ? 10.000 -16.807 3.752 1.00 49.97 223 ASP A O 1
ATOM 1831 N N . GLY A 1 224 ? 7.985 -16.751 2.765 1.00 44.00 224 GLY A N 1
ATOM 1832 C CA . GLY A 1 224 ? 8.184 -17.915 1.880 1.00 44.00 224 GLY A CA 1
ATOM 1833 C C . GLY A 1 224 ? 7.419 -19.209 2.226 1.00 44.00 224 GLY A C 1
ATOM 1834 O O . GLY A 1 224 ? 7.188 -19.561 3.387 1.00 44.00 224 GLY A O 1
ATOM 1835 N N . VAL A 1 225 ? 7.024 -19.934 1.170 1.00 37.91 225 VAL A N 1
ATOM 1836 C CA . VAL A 1 225 ? 6.301 -21.221 1.210 1.00 37.91 225 VAL A CA 1
ATOM 1837 C C . VAL A 1 225 ? 7.287 -22.368 1.490 1.00 37.91 225 VAL A C 1
ATOM 1839 O O . VAL A 1 225 ? 8.276 -22.492 0.762 1.00 37.91 225 VAL A O 1
ATOM 1842 N N . PRO A 1 226 ? 7.043 -23.258 2.474 1.00 33.97 226 PRO A N 1
ATOM 1843 C CA . PRO A 1 226 ? 7.815 -24.488 2.617 1.00 33.97 226 PRO A CA 1
ATOM 1844 C C . PRO A 1 226 ? 7.613 -25.347 1.368 1.00 33.97 226 PRO A C 1
ATOM 1846 O O . PRO A 1 226 ? 6.511 -25.815 1.090 1.00 33.97 226 PRO A O 1
ATOM 1849 N N . ASN A 1 227 ? 8.677 -25.532 0.590 1.00 36.62 227 ASN A N 1
ATOM 1850 C CA . ASN A 1 227 ? 8.646 -26.306 -0.645 1.00 36.62 227 ASN A CA 1
ATOM 1851 C C . ASN A 1 227 ? 8.742 -27.811 -0.334 1.00 36.62 227 ASN A C 1
ATOM 1853 O O . ASN A 1 227 ? 9.670 -28.506 -0.755 1.00 36.62 227 ASN A O 1
ATOM 1857 N N . ASP A 1 228 ? 7.769 -28.314 0.419 1.00 34.16 228 ASP A N 1
ATOM 1858 C CA . ASP A 1 228 ? 7.501 -29.739 0.497 1.00 34.16 228 ASP A CA 1
ATOM 1859 C C . ASP A 1 228 ? 6.600 -30.039 -0.701 1.00 34.16 228 ASP A C 1
ATOM 1861 O O . ASP A 1 228 ? 5.486 -29.525 -0.803 1.00 34.16 228 ASP A O 1
ATOM 1865 N N . ARG A 1 229 ? 7.139 -30.782 -1.675 1.00 34.38 229 ARG A N 1
ATOM 1866 C CA . ARG A 1 229 ? 6.473 -31.167 -2.927 1.00 34.38 229 ARG A CA 1
ATOM 1867 C C . ARG A 1 229 ? 5.211 -31.983 -2.635 1.00 34.38 229 ARG A C 1
ATOM 1869 O O . ARG A 1 229 ? 5.271 -33.199 -2.701 1.00 34.38 229 ARG A O 1
ATOM 1876 N N . GLU A 1 230 ? 4.127 -31.303 -2.282 1.00 30.94 230 GLU A N 1
ATOM 1877 C CA . GLU A 1 230 ? 2.723 -31.728 -2.245 1.00 30.94 230 GLU A CA 1
ATOM 1878 C C . GLU A 1 230 ? 1.910 -30.661 -1.485 1.00 30.94 230 GLU A C 1
ATOM 1880 O O . GLU A 1 230 ? 1.351 -30.902 -0.421 1.00 30.94 230 GLU A O 1
ATOM 1885 N N . SER A 1 231 ? 1.823 -29.436 -2.007 1.00 29.20 231 SER A N 1
ATOM 1886 C CA . SER A 1 231 ? 0.712 -28.560 -1.628 1.00 29.20 231 SER A CA 1
ATOM 1887 C C . SER A 1 231 ? 0.366 -27.583 -2.742 1.00 29.20 231 SER A C 1
ATOM 1889 O O . SER A 1 231 ? 1.199 -27.125 -3.520 1.00 29.20 231 SER A O 1
ATOM 1891 N N . VAL A 1 232 ? -0.936 -27.399 -2.877 1.00 27.20 232 VAL A N 1
ATOM 1892 C CA . VAL A 1 232 ? -1.629 -26.706 -3.950 1.00 27.20 232 VAL A CA 1
ATOM 1893 C C . VAL A 1 232 ? -1.467 -25.201 -3.752 1.00 27.20 232 VAL A C 1
ATOM 1895 O O . VAL A 1 232 ? -1.440 -24.720 -2.626 1.00 27.20 232 VAL A O 1
ATOM 1898 N N . SER A 1 233 ? -1.404 -24.462 -4.856 1.00 33.84 233 SER A N 1
ATOM 1899 C CA . SER A 1 233 ? -1.567 -23.009 -4.905 1.00 33.84 233 SER A CA 1
ATOM 1900 C C . SER A 1 233 ? -2.696 -22.524 -3.977 1.00 33.84 233 SER A C 1
ATOM 1902 O O . SER A 1 233 ? -3.870 -22.754 -4.276 1.00 33.84 233 SER A O 1
ATOM 1904 N N . GLY A 1 234 ? -2.358 -21.840 -2.879 1.00 25.39 234 GLY A N 1
ATOM 1905 C CA . GLY A 1 234 ? -3.324 -21.106 -2.054 1.00 25.39 234 GLY A CA 1
ATOM 1906 C C . GLY A 1 234 ? -2.972 -20.995 -0.565 1.00 25.39 234 GLY A C 1
ATOM 1907 O O . GLY A 1 234 ? -2.774 -22.016 0.077 1.00 25.39 234 GLY A O 1
ATOM 1908 N N . LEU A 1 235 ? -3.037 -19.752 -0.050 1.00 26.34 235 LEU A N 1
ATOM 1909 C CA . LEU A 1 235 ? -3.059 -19.315 1.366 1.00 26.34 235 LEU A CA 1
ATOM 1910 C C . LEU A 1 235 ? -1.836 -19.711 2.225 1.00 26.34 235 LEU A C 1
ATOM 1912 O O . LEU A 1 235 ? -1.324 -20.810 2.135 1.00 26.34 235 LEU A O 1
ATOM 1916 N N . GLY A 1 236 ? -1.315 -18.905 3.145 1.00 26.58 236 GLY A N 1
ATOM 1917 C CA . GLY A 1 236 ? -1.690 -17.619 3.723 1.00 26.58 236 GLY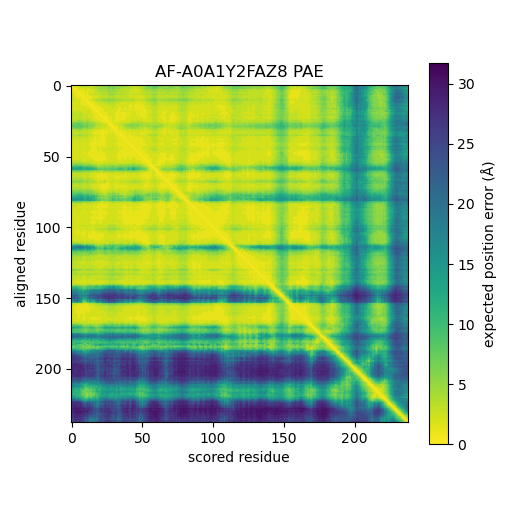 A CA 1
ATOM 1918 C C . GLY A 1 236 ? -0.686 -17.311 4.851 1.00 26.58 236 GLY A C 1
ATOM 1919 O O . GLY A 1 236 ? 0.130 -18.166 5.197 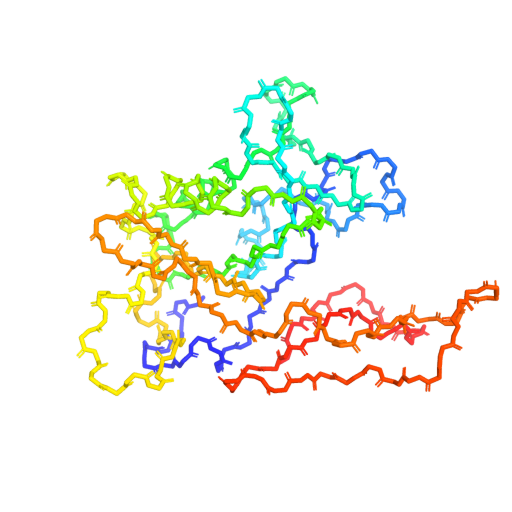1.00 26.58 236 GLY A O 1
ATOM 1920 N N . MET A 1 237 ? -0.731 -16.108 5.425 1.00 29.19 237 MET A N 1
ATOM 1921 C CA . MET A 1 237 ? -0.211 -15.907 6.784 1.00 29.19 237 MET A CA 1
ATOM 1922 C C . MET A 1 237 ? -1.154 -16.643 7.748 1.00 29.19 237 MET A C 1
ATOM 1924 O O . MET A 1 237 ? -2.374 -16.494 7.629 1.00 29.19 237 MET A O 1
ATOM 1928 N N . PHE A 1 238 ? -0.590 -17.467 8.633 1.00 32.78 238 PHE A N 1
ATOM 1929 C CA . PHE A 1 238 ? -1.304 -18.107 9.741 1.00 32.78 238 PHE A CA 1
ATOM 1930 C C . PHE A 1 238 ? -1.281 -17.215 10.976 1.00 32.78 238 PHE A C 1
ATOM 1932 O O . PHE A 1 238 ? -0.198 -16.649 11.254 1.00 32.78 238 PHE A O 1
#

InterPro domains:
  IPR000909 Phosphatidylinositol-specific phospholipase C, X domain [PF00388] (28-170)
  IPR000909 Phosphatidylinositol-specific phospholipase C, X domain [SM00148] (5-170)
  IPR017946 PLC-like phosphodiesterase, TIM beta/alpha-barrel domain superfamily [G3DSA:3.20.20.190] (1-215)
  IPR017946 PLC-like phosphodiesterase, TIM beta/alpha-barrel domain superfamily [SSF51695] (1-175)
  IPR051057 Phosphoinositide phospholipase C domain-containing protein [PTHR13593] (6-176)

Radius of gyration: 17.94 Å; Cα contacts (8 Å, |Δi|>4): 410; chains: 1; bounding box: 44×52×49 Å

Solvent-accessible surface area (backbone atoms only — not comparable to full-atom values): 14105 Å² total; per-residue (Å²): 99,74,88,59,64,45,82,46,43,52,76,78,49,89,51,45,47,40,65,48,35,59,19,46,34,43,71,67,44,94,80,51,44,69,31,92,44,54,64,68,54,38,46,75,74,60,40,33,32,36,32,42,34,30,43,69,37,93,88,78,66,47,52,28,30,34,48,96,92,37,65,14,28,41,81,51,88,88,54,61,85,86,34,64,29,35,50,66,57,56,52,49,44,52,49,54,50,25,70,82,37,48,57,30,52,36,37,40,34,51,44,66,76,62,90,88,62,66,59,69,61,52,34,44,48,54,37,52,66,29,68,69,25,87,85,42,23,84,36,41,48,57,74,84,78,53,87,62,85,66,82,79,71,75,68,53,29,36,55,75,32,38,32,16,36,41,40,31,21,35,52,78,41,58,31,80,63,101,57,81,40,67,63,37,38,58,57,52,60,79,55,72,79,78,71,65,74,79,66,96,54,95,90,59,82,76,81,83,73,80,86,70,68,45,78,34,97,83,35,64,45,69,91,81,74,81,74,60,97,81,75,73,96,73,83,61,65,114

Foldseek 3Di:
DLVDDQQAFPQNDFAAAFDLQQQCAWPPCVPFHRDVDHLLVCVVVRHQEYEFEWDADPPPRFIFGATPNIFRADPDPVDDRPHTHGPLNSLVSQLVSLVVVQLGFHEYEYDYPDPDDPLQVVLVVLCVSACVPPVHNVQAQFPVPDPPPPVLCLTHGSNSRGSHYAYEYCDFRWHPDPDIGGRHRHFHHNDPPPPPDQDDDPPDDDPPDDDDFDQGSNHTDDDDDRPPPDDDPGDDRD

pLDDT: mean 79.33, std 20.56, range [25.39, 98.62]